Protein AF-A0A8S3SI00-F1 (afdb_monomer)

Secondary structure (DSSP, 8-state):
-PPPPHHHHHHHHHHHIIIIIHHHHHHHHHHHHS-GGGHHHHHHHTHHHHHHHHHTTSS-HHHHHHHSPPTT----GGG--HHHHHHHHHHHS-PPPPTT-TTSPPPTT--SHHHHHHHHHHHHHHHHH-TTS---HHHHHHHHHHHHHHHHHHH-HHHHHHHHHHHH----HHHHHHHHHHHHHHHHHHHHHHHHHHHHHHHHHHHHHHHHHHHH---SS-HHHHHHHHHHHHHHHHS--TT----HHHHHHHHHHHHHHHHHHHHHHTTS----HHHHHHHHHHHHHHHTT--

Radius of gyration: 29.11 Å; Cα contacts (8 Å, |Δi|>4): 193; chains: 1; bounding box: 77×76×57 Å

Foldseek 3Di:
DDDDDPQLVLLVLLCCCLVPLLLLLLLLLLCVVQPQVCNLVLCVVCVVVVVVCPVVVVADPVNVCLSPPDPPDHHGSVPDDLSSSLSCCVRSHPDDAAPVGLCDQHDLPPQDLNNLSSLSVNSVVVSVPPLVSGDDPVCSVVSLVSNLSSSCSRVNDVSSVVSVCSVPDDCDPVNVVVSVVVSVVVVVVVVVVVVVVVVVVVVVVVVVVVVVVVVVPDVPQPPVRVVVVVVVVVVVVVPPPPPDDCDPVNVVVVVVVVVVVVVVVVVVCVVVDPPDPVVVPPVVVVVVVVVVVPD

Mean predicted aligned error: 15.24 Å

Solvent-accessible surface area (backbone atoms only — not comparable to full-atom values): 16877 Å² total; per-residue (Å²): 135,87,75,82,52,70,32,36,52,43,31,49,48,52,49,50,42,58,70,59,52,43,43,53,18,54,42,50,48,44,40,73,79,43,45,68,95,49,33,54,59,56,50,58,75,42,38,70,62,54,51,50,35,37,76,72,61,77,39,51,73,71,60,44,42,51,66,60,40,68,82,91,53,73,38,52,77,87,78,53,52,62,68,55,50,52,54,47,46,64,71,77,47,93,59,67,71,32,96,62,33,67,90,32,70,47,58,88,86,54,78,48,74,48,22,32,53,13,37,50,51,41,54,51,53,50,58,75,66,50,85,81,56,58,31,56,69,70,59,42,56,53,51,49,53,56,45,45,54,31,31,25,74,55,44,30,66,71,53,33,52,54,49,56,49,56,72,70,54,81,76,48,72,67,54,50,50,52,49,52,49,52,51,52,53,51,52,52,50,53,50,52,53,51,52,49,54,52,50,54,52,51,54,54,50,52,56,51,52,53,50,50,52,62,66,69,54,61,75,89,58,54,70,69,56,47,50,49,51,52,52,50,54,48,53,58,67,70,43,89,65,88,78,76,72,82,46,73,66,57,54,49,49,50,51,50,49,51,49,49,49,49,51,52,47,52,61,53,49,68,70,56,70,86,69,60,74,73,60,70,62,52,60,60,57,56,50,57,64,59,57,68,75,71,118

Organism: Mytilus edulis (NCBI:txid6550)

Structure (mmCIF, N/CA/C/O backbone):
data_AF-A0A8S3SI00-F1
#
_entry.id   AF-A0A8S3SI00-F1
#
loop_
_atom_site.group_PDB
_atom_site.id
_atom_site.type_symbol
_atom_site.label_atom_id
_atom_site.label_alt_id
_atom_site.label_comp_id
_atom_site.label_asym_id
_atom_site.label_entity_id
_atom_site.label_seq_id
_atom_site.pdbx_PDB_ins_code
_atom_site.Cartn_x
_atom_site.Cartn_y
_atom_site.Cartn_z
_atom_site.occupancy
_atom_site.B_iso_or_equiv
_atom_site.auth_seq_id
_atom_site.auth_comp_id
_atom_site.auth_asym_id
_atom_site.auth_atom_id
_atom_site.pdbx_PDB_model_num
ATOM 1 N N . MET A 1 1 ? -12.696 -21.377 27.209 1.00 48.12 1 MET A N 1
ATOM 2 C CA . MET A 1 1 ? -11.976 -20.813 26.045 1.00 48.12 1 MET A CA 1
ATOM 3 C C . MET A 1 1 ? -11.881 -19.316 26.256 1.00 48.12 1 MET A C 1
ATOM 5 O O . MET A 1 1 ? -12.892 -18.720 26.595 1.00 48.12 1 MET A O 1
ATOM 9 N N . GLU A 1 2 ? -10.687 -18.745 26.140 1.00 54.16 2 GLU A N 1
ATOM 10 C CA . GLU A 1 2 ? -10.425 -17.335 26.450 1.00 54.16 2 GLU A CA 1
ATOM 11 C C . GLU A 1 2 ? -10.806 -16.452 25.247 1.00 54.16 2 GLU A C 1
ATOM 13 O O . GLU A 1 2 ? -10.358 -16.690 24.118 1.00 54.16 2 GLU A O 1
ATOM 18 N N . SER A 1 3 ? -11.698 -15.484 25.469 1.00 67.19 3 SER A N 1
ATOM 19 C CA . SER A 1 3 ? -12.071 -14.472 24.475 1.00 67.19 3 SER A CA 1
ATOM 20 C C . SER A 1 3 ? -10.853 -13.616 24.121 1.00 67.19 3 SER A C 1
ATOM 22 O O . SER A 1 3 ? -10.060 -13.297 25.005 1.00 67.19 3 SER A O 1
ATOM 24 N N . ILE A 1 4 ? -10.701 -13.230 22.849 1.00 73.75 4 ILE A N 1
ATOM 25 C CA . ILE A 1 4 ? -9.657 -12.269 22.449 1.00 73.75 4 ILE A CA 1
ATOM 26 C C . ILE A 1 4 ? -9.796 -10.965 23.247 1.00 73.75 4 ILE A C 1
ATOM 28 O O . ILE A 1 4 ? -10.913 -10.561 23.577 1.00 73.75 4 ILE A O 1
ATOM 32 N N . SER A 1 5 ? -8.681 -10.310 23.578 1.00 86.44 5 SER A N 1
ATOM 33 C CA . SER A 1 5 ? -8.760 -9.032 24.292 1.00 86.44 5 SER A CA 1
ATOM 34 C C . SER A 1 5 ? -9.272 -7.931 23.362 1.00 86.44 5 SER A C 1
ATOM 36 O O . SER A 1 5 ? -9.040 -7.976 22.152 1.00 86.44 5 SER A O 1
ATOM 38 N N . GLN A 1 6 ? -9.890 -6.892 23.924 1.00 88.38 6 GLN A N 1
ATOM 39 C CA . GLN A 1 6 ? -10.356 -5.734 23.152 1.00 88.38 6 GLN A CA 1
ATOM 40 C C . GLN A 1 6 ? -9.232 -5.132 22.284 1.00 88.38 6 GLN A C 1
ATOM 42 O O . GLN A 1 6 ? -9.433 -4.866 21.102 1.00 88.38 6 GLN A O 1
ATOM 47 N N . ASP A 1 7 ? -8.010 -5.023 22.814 1.00 90.50 7 ASP A N 1
ATOM 48 C CA . ASP A 1 7 ? -6.870 -4.517 22.038 1.00 90.50 7 ASP A CA 1
ATOM 49 C C . ASP A 1 7 ? -6.510 -5.385 20.820 1.00 90.50 7 ASP A C 1
ATOM 51 O O . ASP A 1 7 ? -6.059 -4.883 19.786 1.00 90.50 7 ASP A O 1
ATOM 55 N N . GLU A 1 8 ? -6.682 -6.705 20.922 1.00 85.81 8 GLU A N 1
ATOM 56 C CA . GLU A 1 8 ? -6.465 -7.614 19.794 1.00 85.81 8 GLU A CA 1
ATOM 57 C C . GLU A 1 8 ? -7.566 -7.447 18.754 1.00 85.81 8 GLU A C 1
ATOM 59 O O . GLU A 1 8 ? -7.303 -7.473 17.551 1.00 85.81 8 GLU A O 1
ATOM 64 N N . GLU A 1 9 ? -8.793 -7.237 19.218 1.00 86.56 9 GLU A N 1
ATOM 65 C CA . GLU A 1 9 ? -9.951 -6.950 18.388 1.00 86.56 9 GLU A CA 1
ATOM 66 C C . GLU A 1 9 ? -9.763 -5.651 17.588 1.00 86.56 9 GLU A C 1
ATOM 68 O O . GLU A 1 9 ? -9.993 -5.611 16.376 1.00 86.56 9 GLU A O 1
ATOM 73 N N . HIS A 1 10 ? -9.254 -4.601 18.234 1.00 91.50 10 HIS A N 1
ATOM 74 C CA . HIS A 1 10 ? -8.882 -3.344 17.587 1.00 91.50 10 HIS A CA 1
ATOM 75 C C . HIS A 1 10 ? -7.814 -3.538 16.513 1.00 91.50 10 HIS A C 1
ATOM 77 O O . HIS A 1 10 ? -7.964 -3.046 15.390 1.00 91.50 10 HIS A O 1
ATOM 83 N N . TYR A 1 11 ? -6.756 -4.292 16.824 1.00 88.75 11 TYR A N 1
ATOM 84 C CA . TYR A 1 11 ? -5.705 -4.611 15.858 1.00 88.75 11 TYR A CA 1
ATOM 85 C C . TYR A 1 11 ? -6.268 -5.322 14.622 1.00 88.75 11 TYR A C 1
ATOM 87 O O . TYR A 1 11 ? -5.947 -4.963 13.487 1.00 88.75 11 TYR A O 1
ATOM 95 N N . VAL A 1 12 ? -7.143 -6.306 14.829 1.00 85.19 12 VAL A N 1
ATOM 96 C CA . VAL A 1 12 ? -7.809 -7.047 13.752 1.00 85.19 12 VAL A CA 1
ATOM 97 C C . VAL A 1 12 ? -8.623 -6.118 12.874 1.00 85.19 12 VAL A C 1
ATOM 99 O O . VAL A 1 12 ? -8.450 -6.128 11.655 1.00 85.19 12 VAL A O 1
ATOM 102 N N . ARG A 1 13 ? -9.500 -5.308 13.474 1.00 90.00 13 ARG A N 1
ATOM 103 C CA . ARG A 1 13 ? -10.342 -4.373 12.723 1.00 90.00 13 ARG A CA 1
ATOM 104 C C . ARG A 1 13 ? -9.492 -3.420 11.899 1.00 90.00 13 ARG A C 1
ATOM 106 O O . ARG A 1 13 ? -9.771 -3.222 10.718 1.00 90.00 13 ARG A O 1
ATOM 113 N N . MET A 1 14 ? -8.431 -2.879 12.493 1.00 92.31 14 MET A N 1
ATOM 114 C CA . MET A 1 14 ? -7.500 -1.990 11.804 1.00 92.31 14 MET A CA 1
ATOM 115 C C . MET A 1 14 ? -6.799 -2.694 10.633 1.00 92.31 14 MET A C 1
ATOM 117 O O . MET A 1 14 ? -6.671 -2.130 9.546 1.00 92.31 14 MET A O 1
ATOM 121 N N . SER A 1 15 ? -6.400 -3.954 10.819 1.00 88.88 15 SER A N 1
ATOM 122 C CA . SER A 1 15 ? -5.795 -4.773 9.765 1.00 88.88 15 SER A CA 1
ATOM 123 C C . SER A 1 15 ? -6.764 -5.018 8.610 1.00 88.88 15 SER A C 1
ATOM 125 O O . SER A 1 15 ? -6.413 -4.777 7.455 1.00 88.88 15 SER A O 1
ATOM 127 N N . LEU A 1 16 ? -8.008 -5.410 8.900 1.00 88.12 16 LEU A N 1
ATOM 128 C CA . LEU A 1 16 ? -9.058 -5.610 7.894 1.00 88.12 16 LEU A CA 1
ATOM 129 C C . LEU A 1 16 ? -9.376 -4.314 7.134 1.00 88.12 16 LEU A C 1
ATOM 131 O O . LEU A 1 16 ? -9.502 -4.328 5.908 1.00 88.12 16 LEU A O 1
ATOM 135 N N . LEU A 1 17 ? -9.432 -3.181 7.837 1.00 93.12 17 LEU A N 1
ATOM 136 C CA . LEU A 1 17 ? -9.633 -1.866 7.232 1.00 93.12 17 LEU A CA 1
ATOM 137 C C . LEU A 1 17 ? -8.514 -1.539 6.231 1.00 93.12 17 LEU A C 1
ATOM 139 O O . LEU A 1 17 ? -8.791 -1.195 5.080 1.00 93.12 17 LEU A O 1
ATOM 143 N N . LEU A 1 18 ? -7.252 -1.690 6.648 1.00 92.06 18 LEU A N 1
ATOM 144 C CA . LEU A 1 18 ? -6.069 -1.300 5.871 1.00 92.06 18 LEU A CA 1
ATOM 145 C C . LEU A 1 18 ? -5.679 -2.297 4.769 1.00 92.06 18 LEU A C 1
ATOM 147 O O . LEU A 1 18 ? -4.980 -1.917 3.827 1.00 92.06 18 LEU A O 1
ATOM 151 N N . THR A 1 19 ? -6.118 -3.553 4.861 1.00 87.69 19 THR A N 1
ATOM 152 C CA . THR A 1 19 ? -5.843 -4.599 3.857 1.00 87.69 19 THR A CA 1
ATOM 153 C C . THR A 1 19 ? -7.018 -4.868 2.921 1.00 87.69 19 THR A C 1
ATOM 155 O O . THR A 1 19 ? -6.795 -5.321 1.801 1.00 87.69 19 THR A O 1
ATOM 158 N N . GLY A 1 20 ? -8.249 -4.554 3.332 1.00 88.56 20 GLY A N 1
ATOM 159 C CA . GLY A 1 20 ? -9.458 -4.806 2.547 1.00 88.56 20 GLY A CA 1
ATOM 160 C C . GLY A 1 20 ? -10.086 -3.549 1.945 1.00 88.56 20 GLY A C 1
ATOM 161 O O . GLY A 1 20 ? -10.324 -3.483 0.738 1.00 88.56 20 GLY A O 1
ATOM 162 N N . ILE A 1 21 ? -10.386 -2.540 2.768 1.00 92.94 21 ILE A N 1
ATOM 163 C CA . ILE A 1 21 ? -11.144 -1.354 2.327 1.00 92.94 21 ILE A CA 1
ATOM 164 C C . ILE A 1 21 ? -10.206 -0.272 1.781 1.00 92.94 21 ILE A C 1
ATOM 166 O O . ILE A 1 21 ? -10.377 0.180 0.649 1.00 92.94 21 ILE A O 1
ATOM 170 N N . ALA A 1 22 ? -9.172 0.102 2.539 1.00 95.75 22 ALA A N 1
ATOM 171 C CA . ALA A 1 22 ? -8.254 1.175 2.160 1.00 95.75 22 ALA A CA 1
ATOM 172 C C . ALA A 1 22 ? -7.588 0.969 0.782 1.00 95.75 22 ALA A C 1
ATOM 174 O O . ALA A 1 22 ? -7.537 1.930 0.012 1.00 95.75 22 ALA A O 1
ATOM 175 N N . PRO A 1 23 ? -7.141 -0.247 0.388 1.00 95.88 23 PRO A N 1
ATOM 176 C CA . PRO A 1 23 ? -6.564 -0.455 -0.938 1.00 95.88 23 PRO A CA 1
ATOM 177 C C . PRO A 1 23 ? -7.546 -0.190 -2.076 1.00 95.88 23 PRO A C 1
ATOM 179 O O . PRO A 1 23 ? -7.128 0.299 -3.120 1.00 95.88 23 PRO A O 1
ATOM 182 N N . ARG A 1 24 ? -8.845 -0.454 -1.880 1.00 96.75 24 ARG A N 1
ATOM 183 C CA . ARG A 1 24 ? -9.879 -0.147 -2.879 1.00 96.75 24 ARG A CA 1
ATOM 184 C C . ARG A 1 24 ? -10.080 1.359 -3.029 1.00 96.75 24 ARG A C 1
ATOM 186 O O . ARG A 1 24 ? -10.196 1.836 -4.153 1.00 96.75 24 ARG A O 1
ATOM 193 N N . ALA A 1 25 ? -10.053 2.106 -1.926 1.00 97.56 25 ALA A N 1
ATOM 194 C CA . ALA A 1 25 ? -10.149 3.566 -1.945 1.00 97.56 25 ALA A CA 1
ATOM 195 C C . ALA A 1 25 ? -8.942 4.204 -2.654 1.00 97.56 25 ALA A C 1
ATOM 197 O O . ALA A 1 25 ? -9.101 5.034 -3.547 1.00 97.56 25 ALA A O 1
ATOM 198 N N . VAL A 1 26 ? -7.731 3.746 -2.319 1.00 98.06 26 VAL A N 1
ATOM 199 C CA . VAL A 1 26 ? -6.492 4.179 -2.984 1.00 98.06 26 VAL A CA 1
ATOM 200 C C . VAL A 1 26 ? -6.501 3.802 -4.465 1.00 98.06 26 VAL A C 1
ATOM 202 O O . VAL A 1 26 ? -6.095 4.612 -5.292 1.00 98.06 26 VAL A O 1
ATOM 205 N N . ARG A 1 27 ? -6.993 2.609 -4.817 1.00 98.00 27 ARG A N 1
ATOM 206 C CA . ARG A 1 27 ? -7.092 2.170 -6.213 1.00 98.00 27 ARG A CA 1
ATOM 207 C C . ARG A 1 27 ? -8.073 3.004 -7.014 1.00 98.00 27 ARG A C 1
ATOM 209 O O . ARG A 1 27 ? -7.740 3.393 -8.117 1.00 98.00 27 ARG A O 1
ATOM 216 N N . LYS A 1 28 ? -9.232 3.347 -6.453 1.00 97.31 28 LYS A N 1
ATOM 217 C CA . LYS A 1 28 ? -10.175 4.257 -7.112 1.00 97.31 28 LYS A CA 1
ATOM 218 C C . LYS A 1 28 ? -9.520 5.605 -7.431 1.00 97.31 28 LYS A C 1
ATOM 220 O O . LYS A 1 28 ? -9.643 6.100 -8.542 1.00 97.31 28 LYS A O 1
ATOM 225 N N . CYS A 1 29 ? -8.788 6.167 -6.470 1.00 95.81 29 CYS A N 1
ATOM 226 C CA . CYS A 1 29 ? -7.994 7.379 -6.670 1.00 95.81 29 CYS A CA 1
ATOM 227 C C . CYS A 1 29 ? -6.919 7.192 -7.760 1.00 95.81 29 CYS A C 1
ATOM 229 O O . CYS A 1 29 ? -6.768 8.045 -8.628 1.00 95.81 29 CYS A O 1
ATOM 231 N N . PHE A 1 30 ? -6.223 6.052 -7.762 1.00 97.69 30 PHE A N 1
ATOM 232 C CA . PHE A 1 30 ? -5.239 5.707 -8.788 1.00 97.69 30 PHE A CA 1
ATOM 233 C C . PHE A 1 30 ? -5.853 5.593 -10.189 1.00 97.69 30 PHE A C 1
ATOM 235 O O . PHE A 1 30 ? -5.336 6.194 -11.123 1.00 97.69 30 PHE A O 1
ATOM 242 N N . ASP A 1 31 ? -6.959 4.865 -10.325 1.00 97.44 31 ASP A N 1
ATOM 243 C CA . ASP A 1 31 ? -7.628 4.587 -11.598 1.00 97.44 31 ASP A CA 1
ATOM 244 C C . ASP A 1 31 ? -8.237 5.857 -12.224 1.00 97.44 31 ASP A C 1
ATOM 246 O O . ASP A 1 31 ? -8.398 5.925 -13.441 1.00 97.44 31 ASP A O 1
ATOM 250 N N . ASN A 1 32 ? -8.538 6.881 -11.414 1.00 95.31 32 ASN A N 1
ATOM 251 C CA . ASN A 1 32 ? -8.959 8.197 -11.904 1.00 95.31 32 ASN A CA 1
ATOM 252 C C . ASN A 1 32 ? -7.816 8.956 -12.603 1.00 95.31 32 ASN A C 1
ATOM 254 O O . ASN A 1 32 ? -8.061 9.665 -13.574 1.00 95.31 32 ASN A O 1
ATOM 258 N N . GLU A 1 33 ? -6.582 8.812 -12.116 1.00 95.06 33 GLU A N 1
ATOM 259 C CA . GLU A 1 33 ? -5.385 9.422 -12.719 1.00 95.06 33 GLU A CA 1
ATOM 260 C C . GLU A 1 33 ? -4.822 8.554 -13.857 1.00 95.06 33 GLU A C 1
ATOM 262 O O . GLU A 1 33 ? -4.295 9.057 -14.850 1.00 95.06 33 GLU A O 1
ATOM 267 N N . PHE A 1 34 ? -4.946 7.231 -13.726 1.00 96.25 34 PHE A N 1
ATOM 268 C CA . PHE A 1 34 ? -4.441 6.232 -14.662 1.00 96.25 34 PHE A CA 1
ATOM 269 C C . PHE A 1 34 ? -5.554 5.254 -15.038 1.00 96.25 34 PHE A C 1
ATOM 271 O O . PHE A 1 34 ? -5.690 4.192 -14.432 1.00 96.25 34 PHE A O 1
ATOM 278 N N . ALA A 1 35 ? -6.332 5.601 -16.066 1.00 96.62 35 ALA A N 1
ATOM 279 C CA . ALA A 1 35 ? -7.454 4.781 -16.513 1.00 96.62 35 ALA A CA 1
ATOM 280 C C . ALA A 1 35 ? -7.023 3.318 -16.778 1.00 96.62 35 ALA A C 1
ATOM 282 O O . ALA A 1 35 ? -6.103 3.103 -17.574 1.00 96.62 35 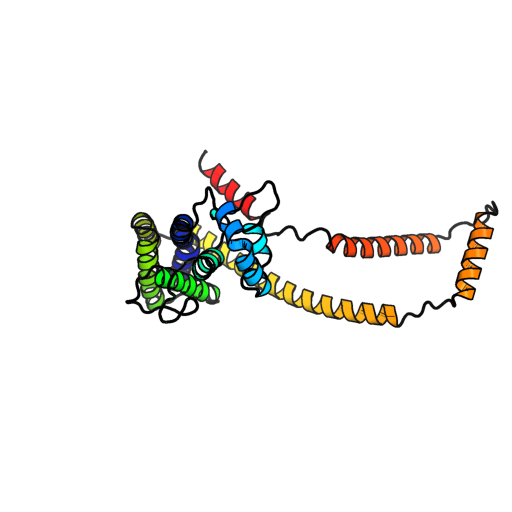ALA A O 1
ATOM 283 N N . PRO A 1 36 ? -7.694 2.305 -16.186 1.00 96.19 36 PRO A N 1
ATOM 284 C CA . PRO A 1 36 ? -7.287 0.902 -16.309 1.00 96.19 36 PRO A CA 1
ATOM 285 C C . PRO A 1 36 ? -7.174 0.405 -17.753 1.00 96.19 36 PRO A C 1
ATOM 287 O O . PRO A 1 36 ? -6.268 -0.356 -18.074 1.00 96.19 36 PRO A O 1
ATOM 290 N N . ALA A 1 37 ? -8.063 0.868 -18.637 1.00 95.00 37 ALA A N 1
ATOM 291 C CA . ALA A 1 37 ? -8.099 0.462 -20.044 1.00 95.00 37 ALA A CA 1
ATOM 292 C C . ALA A 1 37 ? -6.905 0.968 -20.874 1.00 95.00 37 ALA A C 1
ATOM 294 O O . ALA A 1 37 ? -6.643 0.430 -21.942 1.00 95.00 37 ALA A O 1
ATOM 295 N N . SER A 1 38 ? -6.204 2.000 -20.401 1.00 95.38 38 SER A N 1
ATOM 296 C CA . SER A 1 38 ? -5.035 2.588 -21.065 1.00 95.38 38 SER A CA 1
ATOM 297 C C . SER A 1 38 ? -3.842 2.686 -20.112 1.00 95.38 38 SER A C 1
ATOM 299 O O . SER A 1 38 ? -2.988 3.567 -20.254 1.00 95.38 38 SER A O 1
ATOM 301 N N . LEU A 1 39 ? -3.815 1.834 -19.082 1.00 96.69 39 LEU A N 1
ATOM 302 C CA . LEU A 1 39 ? -2.792 1.865 -18.043 1.00 96.69 39 LEU A CA 1
ATOM 303 C C . LEU A 1 39 ? -1.409 1.576 -18.634 1.00 96.69 39 LEU A C 1
ATOM 305 O O . LEU A 1 39 ? -0.439 2.249 -18.294 1.00 96.69 39 LEU A O 1
ATOM 309 N N . ASP A 1 40 ? -1.329 0.622 -19.556 1.00 96.06 40 ASP A N 1
ATOM 310 C CA . ASP A 1 40 ? -0.124 0.292 -20.310 1.00 96.06 40 ASP A CA 1
ATOM 311 C C . ASP A 1 40 ? 0.407 1.506 -21.089 1.00 96.06 40 ASP A C 1
ATOM 313 O O . ASP A 1 40 ? 1.597 1.815 -21.009 1.00 96.06 40 ASP A O 1
ATOM 317 N N . VAL A 1 41 ? -0.464 2.249 -21.776 1.00 95.94 41 VAL A N 1
ATOM 318 C CA . VAL A 1 41 ? -0.094 3.452 -22.535 1.00 95.94 41 VAL A CA 1
ATOM 319 C C . VAL A 1 41 ? 0.445 4.532 -21.597 1.00 95.94 41 VAL A C 1
ATOM 321 O O . VAL A 1 41 ? 1.515 5.095 -21.846 1.00 95.94 41 VAL A O 1
ATOM 324 N N . SER A 1 42 ? -0.246 4.788 -20.483 1.00 96.25 42 SER A N 1
ATOM 325 C CA . SER A 1 42 ? 0.175 5.774 -19.481 1.00 96.25 42 SER A CA 1
ATOM 326 C C . SER A 1 42 ? 1.514 5.416 -18.828 1.00 96.25 42 SER A C 1
ATOM 328 O O . SER A 1 42 ? 2.374 6.283 -18.665 1.00 96.25 42 SER A O 1
ATOM 330 N N . LEU A 1 43 ? 1.736 4.139 -18.497 1.00 96.50 43 LEU A N 1
ATOM 331 C CA . LEU A 1 43 ? 3.007 3.669 -17.941 1.00 96.50 43 LEU A CA 1
ATOM 332 C C . LEU A 1 43 ? 4.143 3.747 -18.970 1.00 96.50 43 LEU A C 1
ATOM 334 O O . LEU A 1 43 ? 5.253 4.153 -18.622 1.00 96.50 43 LEU A O 1
ATOM 338 N N . ASN A 1 44 ? 3.876 3.418 -20.237 1.00 95.69 44 ASN A N 1
ATOM 339 C CA . ASN A 1 44 ? 4.860 3.534 -21.314 1.00 95.69 44 ASN A CA 1
ATOM 340 C C . ASN A 1 44 ? 5.259 4.991 -21.583 1.00 95.69 44 ASN A C 1
ATOM 342 O O . ASN A 1 44 ? 6.442 5.272 -21.784 1.00 95.69 44 ASN A O 1
ATOM 346 N N . LYS A 1 45 ? 4.316 5.938 -21.505 1.00 96.62 45 LYS A N 1
ATOM 347 C CA . LYS A 1 45 ? 4.610 7.377 -21.614 1.00 96.62 45 LYS A CA 1
ATOM 348 C C . LYS A 1 45 ? 5.621 7.840 -20.559 1.00 96.62 45 LYS A C 1
ATOM 350 O O . LYS A 1 45 ? 6.511 8.634 -20.853 1.00 96.62 45 LYS A O 1
ATOM 355 N N . GLU A 1 46 ? 5.525 7.301 -19.346 1.00 96.62 46 GLU A N 1
ATOM 356 C CA . GLU A 1 46 ? 6.397 7.638 -18.216 1.00 96.62 46 GLU A CA 1
ATOM 357 C C . GLU A 1 46 ? 7.568 6.650 -18.021 1.00 96.62 46 GLU A C 1
ATOM 359 O O . GLU A 1 46 ? 8.255 6.680 -16.991 1.00 96.62 46 GLU A O 1
ATOM 364 N N . TYR A 1 47 ? 7.848 5.791 -19.012 1.00 96.38 47 TYR A N 1
ATOM 365 C CA . TYR A 1 47 ? 8.813 4.688 -18.904 1.00 96.38 47 TYR A CA 1
ATOM 366 C C . TYR A 1 47 ? 10.190 5.133 -18.401 1.00 96.38 47 TYR A C 1
ATOM 368 O O . TYR A 1 47 ? 10.773 4.501 -17.519 1.00 96.38 47 TYR A O 1
ATOM 376 N N . ASN A 1 48 ? 10.716 6.248 -18.916 1.00 96.88 48 ASN A N 1
ATOM 377 C CA . ASN A 1 48 ? 12.037 6.746 -18.526 1.00 96.88 48 ASN A CA 1
ATOM 378 C C . ASN A 1 48 ? 12.091 7.167 -17.048 1.00 96.88 48 ASN A C 1
ATOM 380 O O . ASN A 1 48 ? 13.063 6.844 -16.360 1.00 96.88 48 ASN A O 1
ATOM 384 N N . LYS A 1 49 ? 11.037 7.821 -16.534 1.00 96.81 49 LYS A N 1
ATOM 385 C CA . LYS A 1 49 ? 10.939 8.186 -15.110 1.00 96.81 49 LYS A CA 1
ATOM 386 C C . LYS A 1 49 ? 10.818 6.941 -14.241 1.00 96.81 49 LYS A C 1
ATOM 388 O O . LYS A 1 49 ? 11.544 6.800 -13.258 1.00 96.81 49 LYS A O 1
ATOM 393 N N . LEU A 1 50 ? 9.965 5.997 -14.637 1.00 97.12 50 LEU A N 1
ATOM 394 C CA . LEU A 1 50 ? 9.817 4.711 -13.955 1.00 97.12 50 LEU A CA 1
ATOM 395 C C . LEU A 1 50 ? 11.142 3.943 -13.913 1.00 97.12 50 LEU A C 1
ATOM 397 O O . LEU A 1 50 ? 11.518 3.395 -12.873 1.00 97.12 50 LEU A O 1
ATOM 401 N N . ARG A 1 51 ? 11.896 3.937 -15.016 1.00 96.88 51 ARG A N 1
ATOM 402 C CA . ARG A 1 51 ? 13.195 3.267 -15.096 1.00 96.88 51 ARG A CA 1
ATOM 403 C C . ARG A 1 51 ? 14.231 3.911 -14.178 1.00 96.88 51 ARG A C 1
ATOM 405 O O . ARG A 1 51 ? 15.014 3.196 -13.550 1.00 96.88 51 ARG A O 1
ATOM 412 N N . ASP A 1 52 ? 14.237 5.235 -14.063 1.00 96.75 52 ASP A N 1
ATOM 413 C CA . ASP A 1 52 ? 15.061 5.945 -13.079 1.00 96.75 52 ASP A CA 1
ATOM 414 C C . ASP A 1 52 ? 14.655 5.592 -11.636 1.00 96.75 52 ASP A C 1
ATOM 416 O O . ASP A 1 52 ? 15.506 5.259 -10.809 1.00 96.75 52 ASP A O 1
ATOM 420 N N . MET A 1 53 ? 13.352 5.537 -11.344 1.00 96.38 53 MET A N 1
ATOM 421 C CA . MET A 1 53 ? 12.841 5.100 -10.039 1.00 96.38 53 MET A CA 1
ATOM 422 C C . MET A 1 53 ? 13.263 3.664 -9.694 1.00 96.38 53 MET A C 1
ATOM 424 O O . MET A 1 53 ? 13.607 3.389 -8.540 1.00 96.38 53 MET A O 1
ATOM 428 N N . GLN A 1 54 ? 13.290 2.760 -10.678 1.00 95.62 54 GLN A N 1
ATOM 429 C CA . GLN A 1 54 ? 13.797 1.396 -10.513 1.00 95.62 54 GLN A CA 1
ATOM 430 C C . GLN A 1 54 ? 15.296 1.396 -10.177 1.00 95.62 54 GLN A C 1
ATOM 432 O O . GLN A 1 54 ? 15.718 0.747 -9.217 1.00 95.62 54 GLN A O 1
ATOM 437 N N . LYS A 1 55 ? 16.110 2.170 -10.912 1.00 95.12 55 LYS A N 1
ATOM 438 C CA . LYS A 1 55 ? 17.556 2.315 -10.644 1.00 95.12 55 LYS A CA 1
ATOM 439 C C . LYS A 1 55 ? 17.821 2.866 -9.240 1.00 95.12 55 LYS A C 1
ATOM 441 O O . LYS A 1 55 ? 18.690 2.358 -8.534 1.00 95.12 55 LYS A O 1
ATOM 446 N N . LYS A 1 56 ? 17.018 3.842 -8.805 1.00 94.00 56 LYS A N 1
ATOM 447 C CA . LYS A 1 56 ? 17.046 4.437 -7.457 1.00 94.00 56 LYS A CA 1
ATOM 448 C C . LYS A 1 56 ? 16.418 3.548 -6.374 1.00 94.00 56 LYS A C 1
ATOM 450 O O . LYS A 1 56 ? 16.314 3.976 -5.229 1.00 94.00 56 LYS A O 1
ATOM 455 N N . ARG A 1 57 ? 16.001 2.318 -6.709 1.00 90.94 57 ARG A N 1
ATOM 456 C CA . ARG A 1 57 ? 15.384 1.333 -5.798 1.00 90.94 57 ARG A CA 1
ATOM 457 C C . ARG A 1 57 ? 14.103 1.814 -5.111 1.00 90.94 57 ARG A C 1
ATOM 459 O O . ARG A 1 57 ? 13.742 1.302 -4.055 1.00 90.94 57 ARG A O 1
ATOM 466 N N . ARG A 1 58 ? 13.396 2.768 -5.720 1.00 91.06 58 ARG A N 1
ATOM 467 C CA . ARG A 1 58 ? 12.057 3.193 -5.278 1.00 91.06 58 ARG A CA 1
ATOM 468 C C . ARG A 1 58 ? 10.972 2.229 -5.758 1.00 91.06 58 ARG A C 1
ATOM 470 O O . ARG A 1 58 ? 9.938 2.123 -5.115 1.00 91.06 58 ARG A O 1
ATOM 477 N N . ILE A 1 59 ? 11.240 1.525 -6.858 1.00 94.00 59 ILE A N 1
ATOM 478 C CA . ILE A 1 59 ? 10.447 0.406 -7.376 1.00 94.00 59 ILE A CA 1
ATOM 479 C C . ILE A 1 59 ? 11.364 -0.816 -7.393 1.00 94.00 59 ILE A C 1
ATOM 481 O O . ILE A 1 59 ? 12.455 -0.771 -7.967 1.00 94.00 59 ILE A O 1
ATOM 485 N N . ASN A 1 60 ? 10.957 -1.896 -6.727 1.00 91.88 60 ASN A N 1
ATOM 486 C CA . ASN A 1 60 ? 11.722 -3.144 -6.730 1.00 91.88 60 ASN A CA 1
ATOM 487 C C . ASN A 1 60 ? 11.403 -4.003 -7.972 1.00 91.88 60 ASN A C 1
ATOM 489 O O . ASN A 1 60 ? 10.502 -3.687 -8.740 1.00 91.88 60 ASN A O 1
ATOM 493 N N . GLN A 1 61 ? 12.135 -5.102 -8.181 1.00 92.06 61 GLN A N 1
ATOM 494 C CA . GLN A 1 61 ? 11.956 -5.931 -9.380 1.00 92.06 61 GLN A CA 1
ATOM 495 C C . GLN A 1 61 ? 10.570 -6.588 -9.479 1.00 92.06 61 GLN A C 1
ATOM 497 O O . GLN A 1 61 ? 10.045 -6.704 -10.578 1.00 92.06 61 GLN A O 1
ATOM 502 N N . SER A 1 62 ? 9.978 -7.010 -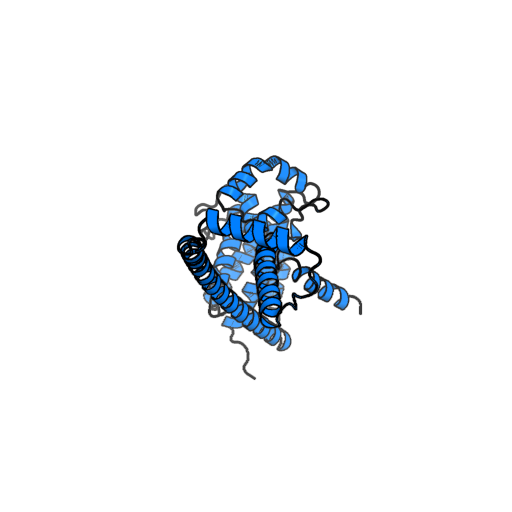8.359 1.00 91.50 62 SER A N 1
ATOM 503 C CA . SER A 1 62 ? 8.643 -7.625 -8.362 1.00 91.50 62 SER A CA 1
ATOM 504 C C . SER A 1 62 ? 7.589 -6.587 -8.757 1.00 91.50 62 SER A C 1
ATOM 506 O O . SER A 1 62 ? 6.832 -6.808 -9.694 1.00 91.50 62 SER A O 1
ATOM 508 N N . GLN A 1 63 ? 7.649 -5.388 -8.170 1.00 94.81 63 GLN A N 1
ATOM 509 C CA . GLN A 1 63 ? 6.802 -4.260 -8.571 1.00 94.81 63 GLN A CA 1
ATOM 510 C C . GLN A 1 63 ? 7.022 -3.863 -10.037 1.00 94.81 63 GLN A C 1
ATOM 512 O O . GLN A 1 63 ? 6.059 -3.609 -10.745 1.00 94.81 63 GLN A O 1
ATOM 517 N N . TRP A 1 64 ? 8.268 -3.854 -10.520 1.00 96.19 64 TRP A N 1
ATOM 518 C CA . TRP A 1 64 ? 8.567 -3.578 -11.928 1.00 96.19 64 TRP A CA 1
ATOM 519 C C . TRP A 1 64 ? 7.880 -4.566 -12.872 1.00 96.19 64 TRP A C 1
ATOM 521 O O . TRP A 1 64 ? 7.334 -4.155 -13.889 1.00 96.19 64 TRP A O 1
ATOM 531 N N . ASN A 1 65 ? 7.876 -5.852 -12.521 1.00 95.38 65 ASN A N 1
ATOM 532 C CA . ASN A 1 65 ? 7.225 -6.888 -13.319 1.00 95.38 65 ASN A CA 1
ATOM 533 C C . ASN A 1 65 ? 5.693 -6.745 -13.339 1.00 95.38 65 ASN A C 1
ATOM 535 O O . ASN A 1 65 ? 5.071 -7.249 -14.263 1.00 95.38 65 ASN A O 1
ATOM 539 N N . LEU A 1 66 ? 5.089 -6.068 -12.353 1.00 96.19 66 LEU A N 1
ATOM 540 C CA . LEU A 1 66 ? 3.661 -5.727 -12.374 1.00 96.19 66 LEU A CA 1
ATOM 541 C C . LEU A 1 66 ? 3.368 -4.543 -13.310 1.00 96.19 66 LEU A C 1
ATOM 543 O O . LEU A 1 66 ? 2.323 -4.514 -13.948 1.00 96.19 66 LEU A O 1
ATOM 547 N N . LEU A 1 67 ? 4.282 -3.568 -13.393 1.00 96.75 67 LEU A N 1
ATOM 548 C CA . LEU A 1 67 ? 4.142 -2.401 -14.278 1.00 96.75 67 LEU A CA 1
ATOM 549 C C . LEU A 1 67 ? 4.420 -2.746 -15.744 1.00 96.75 67 LEU A C 1
ATOM 551 O O . LEU A 1 67 ? 3.769 -2.217 -16.638 1.00 96.75 67 LEU A O 1
ATOM 555 N N . PHE A 1 68 ? 5.400 -3.620 -15.975 1.00 96.00 68 PHE A N 1
ATOM 556 C CA . PHE A 1 68 ? 5.833 -4.071 -17.296 1.00 96.00 68 PHE A CA 1
ATOM 557 C C . PHE A 1 68 ? 5.883 -5.605 -17.318 1.00 96.00 68 PHE A C 1
ATOM 559 O O . PHE A 1 68 ? 6.975 -6.188 -17.249 1.00 96.00 68 PHE A O 1
ATOM 566 N N . PRO A 1 69 ? 4.712 -6.266 -17.344 1.00 94.00 69 PRO A N 1
ATOM 567 C CA . PRO A 1 69 ? 4.635 -7.717 -17.406 1.00 94.00 69 PRO A CA 1
ATOM 568 C C . PRO A 1 69 ? 5.143 -8.250 -18.751 1.00 94.00 69 PRO A C 1
ATOM 570 O O . PRO A 1 69 ? 5.406 -7.507 -19.701 1.00 94.00 69 PRO A O 1
ATOM 573 N N . ARG A 1 70 ? 5.353 -9.567 -18.822 1.00 91.25 70 ARG A N 1
ATOM 574 C CA . ARG A 1 70 ? 5.783 -10.211 -20.066 1.00 91.25 70 ARG A CA 1
ATOM 575 C C . ARG A 1 70 ? 4.595 -10.310 -21.011 1.00 91.25 70 ARG A C 1
ATOM 577 O O . ARG A 1 70 ? 3.556 -10.823 -20.624 1.00 91.25 70 ARG A O 1
ATOM 584 N N . HIS A 1 71 ? 4.792 -9.899 -22.259 1.00 82.56 71 HIS A N 1
ATOM 585 C CA . HIS A 1 71 ? 3.804 -10.098 -23.316 1.00 82.56 71 HIS A CA 1
ATOM 586 C C . HIS A 1 71 ? 3.350 -11.575 -23.365 1.00 82.56 71 HIS A C 1
ATOM 588 O O . HIS A 1 71 ? 4.219 -12.456 -23.320 1.00 82.56 71 HIS A O 1
ATOM 594 N N . PRO A 1 72 ? 2.040 -11.871 -23.477 1.00 87.69 72 PRO A N 1
ATOM 595 C CA . PRO A 1 72 ? 0.932 -10.976 -23.851 1.00 87.69 72 PRO A CA 1
ATOM 596 C C . PRO A 1 72 ? 0.236 -10.251 -22.690 1.00 87.69 72 PRO A C 1
ATOM 598 O O . PRO A 1 72 ? -0.744 -9.549 -22.927 1.00 87.69 72 PRO A O 1
ATOM 601 N N . ASP A 1 73 ? 0.708 -10.417 -21.455 1.00 91.75 73 ASP A N 1
ATOM 602 C CA . ASP A 1 73 ? 0.052 -9.824 -20.294 1.00 91.75 73 ASP A CA 1
ATOM 603 C C . ASP A 1 73 ? 0.159 -8.293 -20.315 1.00 91.75 73 ASP A C 1
ATOM 605 O O . ASP A 1 73 ? 1.154 -7.718 -20.770 1.00 91.75 73 ASP A O 1
ATOM 609 N N . VAL A 1 74 ? -0.864 -7.636 -19.769 1.00 93.50 74 VAL A N 1
ATOM 610 C CA . VAL A 1 74 ? -0.939 -6.180 -19.600 1.00 93.50 74 VAL A CA 1
ATOM 611 C C . VAL A 1 74 ? -0.995 -5.828 -18.111 1.00 93.50 74 VAL A C 1
ATOM 613 O O . VAL A 1 74 ? -1.469 -6.637 -17.308 1.00 93.50 74 VAL A O 1
ATOM 616 N N . PRO A 1 75 ? -0.488 -4.652 -17.702 1.00 95.75 75 PRO A N 1
ATOM 617 C CA . PRO A 1 75 ? -0.560 -4.224 -16.311 1.00 95.75 75 PRO A CA 1
ATOM 618 C C . PRO A 1 75 ? -2.018 -4.074 -15.857 1.00 95.75 75 PRO A C 1
ATOM 620 O O . PRO A 1 75 ? -2.837 -3.480 -16.553 1.00 95.75 75 PRO A O 1
ATOM 623 N N . ASP A 1 76 ? -2.319 -4.563 -14.654 1.00 96.06 76 ASP A N 1
ATOM 624 C CA . ASP A 1 76 ? -3.627 -4.422 -14.005 1.00 96.06 76 ASP A CA 1
ATOM 625 C C . ASP A 1 76 ? -3.442 -3.791 -12.620 1.00 96.06 76 ASP A C 1
ATOM 627 O O . ASP A 1 76 ? -2.789 -4.370 -11.741 1.00 96.06 76 ASP A O 1
ATOM 631 N N . SER A 1 77 ? -4.050 -2.621 -12.396 1.00 96.25 77 SER A N 1
ATOM 632 C CA . SER A 1 77 ? -3.997 -1.902 -11.116 1.00 96.25 77 SER A CA 1
ATOM 633 C C . SER A 1 77 ? -4.564 -2.721 -9.950 1.00 96.25 77 SER A C 1
ATOM 635 O O . SER A 1 77 ? -4.219 -2.481 -8.786 1.00 96.25 77 SER A O 1
ATOM 637 N N . LYS A 1 78 ? -5.366 -3.760 -10.227 1.00 94.81 78 LYS A N 1
ATOM 638 C CA . LYS A 1 78 ? -5.844 -4.707 -9.212 1.00 94.81 78 LYS A CA 1
ATOM 639 C C . LYS A 1 78 ? -4.730 -5.504 -8.550 1.00 94.81 78 LYS A C 1
ATOM 641 O O . LYS A 1 78 ? -4.883 -5.897 -7.392 1.00 94.81 78 LYS A O 1
ATOM 646 N N . THR A 1 79 ? -3.619 -5.700 -9.253 1.00 94.62 79 THR A N 1
ATOM 647 C CA . THR A 1 79 ? -2.442 -6.415 -8.745 1.00 94.62 79 THR A CA 1
ATOM 648 C C . THR A 1 79 ? -1.531 -5.523 -7.900 1.00 94.62 79 THR A C 1
ATOM 650 O O . THR A 1 79 ? -0.649 -6.023 -7.204 1.00 94.62 79 THR A O 1
ATOM 653 N N . PHE A 1 80 ? -1.730 -4.200 -7.929 1.00 95.25 80 PHE A N 1
ATOM 654 C CA . PHE A 1 80 ? -0.852 -3.262 -7.242 1.00 95.25 80 PHE A CA 1
ATOM 655 C C . PHE A 1 80 ? -1.208 -3.150 -5.761 1.00 95.25 80 PHE A C 1
ATOM 657 O O . PHE A 1 80 ? -2.374 -3.016 -5.372 1.00 95.25 80 PHE A O 1
ATOM 664 N N . ASP A 1 81 ? -0.172 -3.153 -4.922 1.00 91.69 81 ASP A N 1
ATOM 665 C CA . ASP A 1 81 ? -0.309 -2.835 -3.507 1.00 91.69 81 ASP A CA 1
ATOM 666 C C . ASP A 1 81 ? -0.434 -1.313 -3.274 1.00 91.69 81 ASP A C 1
ATOM 668 O O . ASP A 1 81 ? -0.106 -0.484 -4.128 1.00 91.69 81 ASP A O 1
ATOM 672 N N . VAL A 1 82 ? -0.894 -0.935 -2.076 1.00 91.94 82 VAL A N 1
ATOM 673 C CA . VAL A 1 82 ? -1.076 0.473 -1.668 1.00 91.94 82 VAL A CA 1
ATOM 674 C C . VAL A 1 82 ? 0.207 1.293 -1.803 1.00 91.94 82 VAL A C 1
ATOM 676 O O . VAL A 1 82 ? 0.170 2.454 -2.203 1.00 91.94 82 VAL A O 1
ATOM 679 N N . THR A 1 83 ? 1.358 0.706 -1.474 1.00 91.69 83 THR A N 1
ATOM 680 C CA . THR A 1 83 ? 2.640 1.420 -1.503 1.00 91.69 83 THR A CA 1
ATOM 681 C C . THR A 1 83 ? 3.069 1.723 -2.932 1.00 91.69 83 THR A C 1
ATOM 683 O O . THR A 1 83 ? 3.566 2.821 -3.191 1.00 91.69 83 THR A O 1
ATOM 686 N N . LEU A 1 84 ? 2.856 0.789 -3.860 1.00 95.75 84 LEU A N 1
ATOM 687 C CA . LEU A 1 84 ? 3.116 0.978 -5.279 1.00 95.75 84 LEU A CA 1
ATOM 688 C C . LEU A 1 84 ? 2.193 2.054 -5.855 1.00 95.75 84 LEU A C 1
ATOM 690 O O . LEU A 1 84 ? 2.705 3.018 -6.417 1.00 95.75 84 LEU A O 1
ATOM 694 N N . MET A 1 85 ? 0.876 1.964 -5.631 1.00 97.38 85 MET A N 1
ATOM 695 C CA . MET A 1 85 ? -0.086 2.962 -6.127 1.00 97.38 85 MET A CA 1
ATOM 696 C C . MET A 1 85 ? 0.257 4.381 -5.648 1.00 97.38 85 MET A C 1
ATOM 698 O O . MET A 1 85 ? 0.378 5.295 -6.460 1.00 97.38 85 MET A O 1
ATOM 702 N N . ILE A 1 86 ? 0.529 4.566 -4.351 1.00 95.94 86 ILE A N 1
ATOM 703 C CA . ILE A 1 86 ? 0.921 5.875 -3.797 1.00 95.94 86 ILE A CA 1
ATOM 704 C C . ILE A 1 86 ? 2.272 6.339 -4.354 1.00 95.94 86 ILE A C 1
ATOM 706 O O . ILE A 1 86 ? 2.476 7.528 -4.599 1.00 95.94 86 ILE A O 1
ATOM 710 N N . THR A 1 87 ? 3.212 5.413 -4.564 1.00 95.62 87 THR A N 1
ATOM 711 C CA . THR A 1 87 ? 4.519 5.734 -5.147 1.00 95.62 87 THR A CA 1
ATOM 712 C C . THR A 1 87 ? 4.391 6.206 -6.588 1.00 95.62 87 THR A C 1
ATOM 714 O O . THR A 1 87 ? 5.101 7.134 -6.962 1.00 95.62 87 THR A O 1
ATOM 717 N N . LEU A 1 88 ? 3.502 5.618 -7.380 1.00 97.00 88 LEU A N 1
ATOM 718 C CA . LEU A 1 8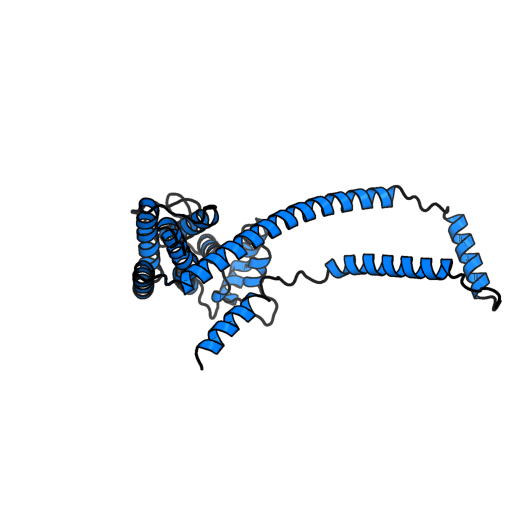8 ? 3.241 6.062 -8.745 1.00 97.00 88 LEU A CA 1
ATOM 719 C C . LEU A 1 88 ? 2.549 7.426 -8.749 1.00 97.00 88 LEU A C 1
ATOM 721 O O . LEU A 1 88 ? 3.071 8.350 -9.367 1.00 97.00 88 LEU A O 1
ATOM 725 N N . LEU A 1 89 ? 1.468 7.590 -7.977 1.00 96.44 89 LEU A N 1
ATOM 726 C CA . LEU A 1 89 ? 0.724 8.852 -7.888 1.00 96.44 89 LEU A CA 1
ATOM 727 C C . LEU A 1 89 ? 1.650 10.023 -7.561 1.00 96.44 89 LEU A C 1
ATOM 729 O O . LEU A 1 89 ? 1.743 10.967 -8.339 1.00 96.44 89 LEU A O 1
ATOM 733 N N . ARG A 1 90 ? 2.433 9.930 -6.481 1.00 94.69 90 ARG A N 1
ATOM 734 C CA . ARG A 1 90 ? 3.287 11.045 -6.036 1.00 94.69 90 ARG A CA 1
ATOM 735 C C . ARG A 1 90 ? 4.460 11.390 -6.962 1.00 94.69 90 ARG A C 1
ATOM 737 O O . ARG A 1 90 ? 5.126 12.387 -6.719 1.00 94.69 90 ARG A O 1
ATOM 744 N N . ASN A 1 91 ? 4.810 10.529 -7.921 1.00 94.81 91 ASN A N 1
ATOM 745 C CA . ASN A 1 91 ? 5.970 10.747 -8.800 1.00 94.81 91 ASN A CA 1
ATOM 746 C C . ASN A 1 91 ? 5.592 10.979 -10.264 1.00 94.81 91 ASN A C 1
ATOM 748 O O . ASN A 1 91 ? 6.404 11.525 -11.009 1.00 94.81 91 ASN A O 1
ATOM 752 N N . LEU A 1 92 ? 4.415 10.520 -10.684 1.00 95.06 92 LEU A N 1
ATOM 753 C CA . LEU A 1 92 ? 3.973 10.586 -12.074 1.00 95.06 92 LEU A CA 1
ATOM 754 C C . LEU A 1 92 ? 2.852 11.608 -12.293 1.00 95.06 92 LEU A C 1
ATOM 756 O O . LEU A 1 92 ? 2.638 12.015 -13.429 1.00 95.06 92 LEU A O 1
ATOM 760 N N . THR A 1 93 ? 2.175 12.049 -11.230 1.00 92.81 93 THR A N 1
ATOM 761 C CA . THR A 1 93 ? 1.152 13.106 -11.290 1.00 92.81 93 THR A CA 1
ATOM 762 C C . THR A 1 93 ? 1.684 14.420 -10.716 1.00 92.81 93 THR A C 1
ATOM 764 O O . THR A 1 93 ? 2.697 14.444 -10.014 1.00 92.81 93 THR A O 1
ATOM 767 N N . SER A 1 94 ? 0.973 15.519 -10.968 1.00 89.25 94 SER A N 1
ATOM 768 C CA . SER A 1 94 ? 1.283 16.860 -10.442 1.00 89.25 94 SER A CA 1
ATOM 769 C C . SER A 1 94 ? 0.755 17.094 -9.020 1.00 89.25 94 SER A C 1
ATOM 771 O O . SER A 1 94 ? 0.417 18.215 -8.647 1.00 89.25 94 SER A O 1
ATOM 773 N N . MET A 1 95 ? 0.642 16.035 -8.219 1.00 91.12 95 MET A N 1
ATOM 774 C CA . MET A 1 95 ? 0.114 16.108 -6.863 1.00 91.12 95 MET A CA 1
ATOM 775 C C . MET A 1 95 ? 1.086 16.833 -5.921 1.00 91.12 95 MET A C 1
ATOM 777 O O . MET A 1 95 ? 2.226 16.404 -5.737 1.00 91.12 95 MET A O 1
ATOM 781 N N . ASN A 1 96 ? 0.608 17.889 -5.260 1.00 92.94 96 ASN A N 1
ATOM 782 C CA . ASN A 1 96 ? 1.392 18.591 -4.246 1.00 92.94 96 ASN A CA 1
ATOM 783 C C . ASN A 1 96 ? 1.594 17.703 -3.009 1.00 92.94 96 ASN A C 1
ATOM 785 O O . ASN A 1 96 ? 0.625 17.106 -2.522 1.00 92.94 96 ASN A O 1
ATOM 789 N N . PRO A 1 97 ? 2.826 17.599 -2.481 1.00 93.75 97 PRO A N 1
ATOM 790 C CA . PRO A 1 97 ? 3.073 16.829 -1.275 1.00 93.75 97 PRO A CA 1
ATOM 791 C C . PRO A 1 97 ? 2.345 17.451 -0.076 1.00 93.75 97 PRO A C 1
ATOM 793 O O . PRO A 1 97 ? 2.165 18.669 -0.045 1.00 93.75 97 PRO A O 1
ATOM 796 N N . PRO A 1 98 ? 1.971 16.636 0.926 1.00 95.12 98 PRO A N 1
ATOM 797 C CA . PRO A 1 98 ? 1.510 17.162 2.203 1.00 95.12 98 PRO A CA 1
ATOM 798 C C . PRO A 1 98 ? 2.589 18.016 2.866 1.00 95.12 98 PRO A C 1
ATOM 800 O O . PRO A 1 98 ? 3.774 17.834 2.565 1.00 95.12 98 PRO A O 1
ATOM 803 N N . VAL A 1 99 ? 2.221 18.860 3.832 1.00 95.38 99 VAL A N 1
ATOM 804 C CA . VAL A 1 99 ? 3.183 19.742 4.532 1.00 95.38 99 VAL A CA 1
ATOM 805 C C . VAL A 1 99 ? 4.367 18.959 5.121 1.00 95.38 99 VAL A C 1
ATOM 807 O O . VAL A 1 99 ? 5.516 19.371 4.987 1.00 95.38 99 VAL A O 1
ATOM 810 N N . ASN A 1 100 ? 4.105 17.783 5.701 1.00 93.00 100 ASN A N 1
ATOM 811 C CA . ASN A 1 100 ? 5.135 16.913 6.290 1.00 93.00 100 ASN A CA 1
ATOM 812 C C . ASN A 1 100 ? 5.711 15.877 5.298 1.00 93.00 100 ASN A C 1
ATOM 814 O O . ASN A 1 100 ? 6.488 14.997 5.683 1.00 93.00 100 ASN A O 1
ATOM 818 N N . GLY A 1 101 ? 5.318 15.945 4.024 1.00 93.94 101 GLY A N 1
ATOM 819 C CA . GLY A 1 101 ? 5.638 14.962 2.994 1.00 93.94 101 GLY A CA 1
ATOM 820 C C . GLY A 1 101 ? 4.841 13.653 3.097 1.00 93.94 101 GLY A C 1
ATOM 821 O O . GLY A 1 101 ? 4.025 13.440 3.986 1.00 93.94 101 GLY A O 1
ATOM 822 N N . PHE A 1 102 ? 5.089 12.734 2.157 1.00 92.94 102 PHE A N 1
ATOM 823 C CA . PHE A 1 102 ? 4.368 11.450 2.032 1.00 92.94 102 PHE A CA 1
ATOM 824 C C . PHE A 1 102 ? 4.840 10.341 2.986 1.00 92.94 102 PHE A C 1
ATOM 826 O O . PHE A 1 102 ? 4.319 9.221 2.947 1.00 92.94 102 PHE A O 1
ATOM 833 N N . ASP A 1 103 ? 5.915 10.581 3.729 1.00 91.69 103 ASP A N 1
ATOM 834 C CA . ASP A 1 103 ? 6.575 9.586 4.581 1.00 91.69 103 ASP A CA 1
ATOM 835 C C . ASP A 1 103 ? 6.346 9.859 6.085 1.00 91.69 103 ASP A C 1
ATOM 837 O O . ASP A 1 103 ? 6.752 9.054 6.919 1.00 91.69 103 ASP A O 1
ATOM 841 N N . SER A 1 104 ? 5.607 10.925 6.412 1.00 93.75 104 SER A N 1
ATOM 842 C CA . SER A 1 104 ? 5.220 11.335 7.769 1.00 93.75 104 SER A CA 1
ATOM 843 C C . SER A 1 104 ? 3.697 11.414 7.895 1.00 93.75 104 SER A C 1
ATOM 845 O O . SER A 1 104 ? 2.999 11.514 6.885 1.00 93.75 104 SER A O 1
ATOM 847 N N . LEU A 1 105 ? 3.172 11.376 9.126 1.00 95.81 105 LEU A N 1
ATOM 848 C CA . LEU A 1 105 ? 1.742 11.595 9.360 1.00 95.81 105 LEU A CA 1
ATOM 849 C C . LEU A 1 105 ? 1.390 13.068 9.049 1.00 95.81 105 LEU A C 1
ATOM 851 O O . LEU A 1 105 ? 2.037 13.971 9.596 1.00 95.81 105 LEU A O 1
ATOM 855 N N . PRO A 1 106 ? 0.410 13.335 8.168 1.00 96.69 106 PRO A N 1
ATOM 856 C CA . PRO A 1 106 ? -0.054 14.695 7.896 1.00 96.69 106 PRO A CA 1
ATOM 857 C C . PRO A 1 106 ? -0.828 15.295 9.073 1.00 96.69 106 PRO A C 1
ATOM 859 O O . PRO A 1 106 ? -1.302 14.577 9.955 1.00 96.69 106 PRO A O 1
ATOM 862 N N . TYR A 1 107 ? -1.016 16.615 9.065 1.00 95.25 107 TYR A N 1
ATOM 863 C CA . TYR A 1 107 ? -1.858 17.277 10.063 1.00 95.25 107 TYR A CA 1
ATOM 864 C C . TYR A 1 107 ? -3.327 16.871 9.901 1.00 95.25 107 TYR A C 1
ATOM 866 O O . TYR A 1 107 ? -3.813 16.720 8.783 1.00 95.25 107 TYR A O 1
ATOM 874 N N . ALA A 1 108 ? -4.064 16.755 11.009 1.00 92.56 108 ALA A N 1
ATOM 875 C CA . ALA A 1 108 ? -5.476 16.354 10.990 1.00 92.56 108 ALA A CA 1
ATOM 876 C C . ALA A 1 108 ? -6.364 17.283 10.134 1.00 92.56 108 ALA A C 1
ATOM 878 O O . ALA A 1 108 ? -7.284 16.818 9.468 1.00 92.56 108 ALA A O 1
ATOM 879 N N . ALA A 1 109 ? -6.058 18.585 10.102 1.00 93.94 109 ALA A N 1
ATOM 880 C CA . ALA A 1 109 ? -6.773 19.564 9.278 1.00 93.94 109 ALA A CA 1
ATOM 881 C C . ALA A 1 109 ? -6.453 19.452 7.773 1.00 93.94 109 ALA A C 1
ATOM 883 O O . ALA A 1 109 ? -7.193 19.971 6.937 1.00 93.94 109 ALA A O 1
ATOM 884 N N . GLU A 1 110 ? -5.357 18.779 7.410 1.00 95.50 110 GLU A N 1
ATOM 885 C CA . GLU A 1 110 ? -4.936 18.605 6.025 1.00 95.50 110 GLU A CA 1
ATOM 886 C C . GLU A 1 110 ? -5.720 17.453 5.378 1.00 95.50 110 GLU A C 1
ATOM 888 O O . GLU A 1 110 ? -5.465 16.265 5.609 1.00 95.50 110 GLU A O 1
ATOM 893 N N . THR A 1 111 ? -6.708 17.834 4.569 1.00 95.81 111 THR A N 1
ATOM 894 C CA . THR A 1 111 ? -7.698 16.941 3.938 1.00 95.81 111 THR A CA 1
ATOM 895 C C . THR A 1 111 ? -7.540 16.860 2.418 1.00 95.81 111 THR A C 1
ATOM 897 O O . THR A 1 111 ? -8.456 16.460 1.702 1.00 95.81 111 THR A O 1
ATOM 900 N N . THR A 1 112 ? -6.372 17.250 1.905 1.00 96.56 112 THR A N 1
ATOM 901 C CA . THR A 1 112 ? -6.031 17.091 0.489 1.00 96.56 112 THR A CA 1
ATOM 902 C C . THR A 1 112 ? -5.895 15.608 0.133 1.00 96.56 112 THR A C 1
ATOM 904 O O . THR A 1 112 ? -5.537 14.776 0.970 1.00 96.56 112 THR A O 1
ATOM 907 N N . GLN A 1 113 ? -6.104 15.268 -1.143 1.00 96.12 113 GLN A N 1
ATOM 908 C CA . GLN A 1 113 ? -5.934 13.895 -1.636 1.00 96.12 113 GLN A CA 1
ATOM 909 C C . GLN A 1 113 ? -4.532 13.340 -1.329 1.00 96.12 113 GLN A C 1
ATOM 911 O O . GLN A 1 113 ? -4.389 12.171 -0.976 1.00 96.12 113 GLN A O 1
ATOM 916 N N . SER A 1 114 ? -3.488 14.173 -1.411 1.00 96.44 114 SER A N 1
ATOM 917 C CA . SER A 1 114 ? -2.121 13.769 -1.072 1.00 96.44 114 SER A CA 1
ATOM 918 C C . SER A 1 114 ? -1.947 13.452 0.411 1.00 96.44 114 SER A C 1
ATOM 920 O O . SER A 1 114 ? -1.298 12.454 0.745 1.00 96.44 114 SER A O 1
ATOM 922 N N . ALA A 1 115 ? -2.554 14.250 1.294 1.00 97.50 115 ALA A N 1
ATOM 923 C CA . ALA A 1 115 ? -2.544 14.006 2.730 1.00 97.50 115 ALA A CA 1
ATOM 924 C C . ALA A 1 115 ? -3.294 12.716 3.075 1.00 97.50 115 ALA A C 1
ATOM 926 O O . ALA A 1 115 ? -2.791 11.893 3.834 1.00 97.50 115 ALA A O 1
ATOM 927 N N . ASP A 1 116 ? -4.435 12.457 2.444 1.00 97.81 116 ASP A N 1
ATOM 928 C CA . ASP A 1 116 ? -5.199 11.228 2.676 1.00 97.81 116 ASP A CA 1
ATOM 929 C C . ASP A 1 116 ? -4.451 9.961 2.254 1.00 97.81 116 ASP A C 1
ATOM 931 O O . ASP A 1 116 ? -4.431 8.967 2.988 1.00 97.81 116 ASP A O 1
ATOM 935 N N . LEU A 1 117 ? -3.749 10.003 1.119 1.00 97.38 117 LEU A N 1
ATOM 936 C CA . LEU A 1 117 ? -2.875 8.908 0.700 1.00 97.38 117 LEU A CA 1
ATOM 937 C C . LEU A 1 117 ? -1.714 8.702 1.688 1.00 97.38 117 LEU A C 1
ATOM 939 O O . LEU A 1 117 ? -1.425 7.568 2.083 1.00 97.38 117 LEU A O 1
ATOM 943 N N . ALA A 1 118 ? -1.054 9.783 2.114 1.00 96.81 118 ALA A N 1
ATOM 944 C CA . ALA A 1 118 ? 0.049 9.720 3.074 1.00 96.81 118 ALA A CA 1
ATOM 945 C C . ALA A 1 118 ? -0.397 9.163 4.437 1.00 96.81 118 ALA A C 1
ATOM 947 O O . ALA A 1 118 ? 0.291 8.320 5.012 1.00 96.81 118 ALA A O 1
ATOM 948 N N . ARG A 1 119 ? -1.582 9.554 4.905 1.00 97.50 119 ARG A N 1
ATOM 949 C CA . ARG A 1 119 ? -2.216 9.082 6.139 1.00 97.50 119 ARG A CA 1
ATOM 950 C C . ARG A 1 119 ? -2.496 7.580 6.115 1.00 97.50 119 ARG A C 1
ATOM 952 O O . ARG A 1 119 ? -2.046 6.862 7.007 1.00 97.50 119 ARG A O 1
ATOM 959 N N . ILE A 1 120 ? -3.140 7.070 5.060 1.00 96.69 120 ILE A N 1
ATOM 960 C CA . ILE A 1 120 ? -3.386 5.623 4.896 1.00 96.69 120 ILE A CA 1
ATOM 961 C C . ILE A 1 120 ? -2.065 4.844 4.898 1.00 96.69 120 ILE A C 1
ATOM 963 O O . ILE A 1 120 ? -1.931 3.816 5.569 1.00 96.69 120 ILE A O 1
ATOM 967 N N . LYS A 1 121 ? -1.062 5.343 4.169 1.00 95.06 121 LYS A N 1
ATOM 968 C CA . LYS A 1 121 ? 0.269 4.731 4.131 1.00 95.06 121 LYS A CA 1
ATOM 969 C C . LYS A 1 121 ? 0.940 4.727 5.504 1.00 95.06 121 LYS A C 1
ATOM 971 O O . LYS A 1 121 ? 1.535 3.713 5.871 1.00 95.06 121 LYS A O 1
ATOM 976 N N . HIS A 1 122 ? 0.851 5.827 6.248 1.00 95.50 122 HIS A N 1
ATOM 977 C CA . HIS A 1 122 ? 1.433 5.951 7.580 1.00 95.50 122 HIS A CA 1
ATOM 978 C C . HIS A 1 122 ? 0.868 4.887 8.526 1.00 95.50 122 HIS A C 1
ATOM 980 O O . HIS A 1 122 ? 1.633 4.103 9.085 1.00 95.50 122 HIS A O 1
ATOM 986 N N . TYR A 1 123 ? -0.459 4.784 8.632 1.00 94.81 123 TYR A N 1
ATOM 987 C CA . TYR A 1 123 ? -1.093 3.805 9.516 1.00 94.81 123 TYR A CA 1
ATOM 988 C C . TYR A 1 123 ? -0.845 2.357 9.094 1.00 94.81 123 TYR A C 1
ATOM 990 O O . TYR A 1 123 ? -0.617 1.501 9.947 1.00 94.81 123 TYR A O 1
ATOM 998 N N . ARG A 1 124 ? -0.797 2.069 7.786 1.00 92.25 124 ARG A N 1
ATOM 999 C CA . ARG A 1 124 ? -0.377 0.749 7.291 1.00 92.25 124 ARG A CA 1
ATOM 1000 C C . ARG A 1 124 ? 1.039 0.400 7.753 1.00 92.25 124 ARG A C 1
ATOM 1002 O O . ARG A 1 124 ? 1.278 -0.722 8.197 1.00 92.25 124 ARG A O 1
ATOM 1009 N N . ASN A 1 125 ? 1.973 1.341 7.635 1.00 89.62 125 ASN A N 1
ATOM 1010 C CA . ASN A 1 125 ? 3.352 1.129 8.064 1.00 89.62 125 ASN A CA 1
ATOM 1011 C C . ASN A 1 125 ? 3.432 0.939 9.581 1.00 89.62 125 ASN A C 1
ATOM 1013 O O . ASN A 1 125 ? 4.077 -0.007 10.028 1.00 89.62 125 ASN A O 1
ATOM 1017 N N . TYR A 1 126 ? 2.726 1.768 10.353 1.00 89.94 126 TYR A N 1
ATOM 1018 C CA . TYR A 1 126 ? 2.620 1.627 11.803 1.00 89.94 126 TYR A CA 1
ATOM 1019 C C . TYR A 1 126 ? 2.144 0.221 12.190 1.00 89.94 126 TYR A C 1
ATOM 1021 O O . TYR A 1 126 ? 2.859 -0.492 12.890 1.00 89.94 126 TYR A O 1
ATOM 1029 N N . LEU A 1 127 ? 1.015 -0.235 11.632 1.00 86.19 127 LEU A N 1
ATOM 1030 C CA . LEU A 1 127 ? 0.443 -1.547 11.945 1.00 86.19 127 LEU A CA 1
ATOM 1031 C C . LEU A 1 127 ? 1.383 -2.710 11.587 1.00 86.19 127 LEU A C 1
ATOM 1033 O O . LEU A 1 127 ? 1.410 -3.726 12.278 1.00 86.19 127 LEU A O 1
ATOM 1037 N N . SER A 1 128 ? 2.179 -2.560 10.522 1.00 79.19 128 SER A N 1
ATOM 1038 C CA . SER A 1 128 ? 3.179 -3.560 10.120 1.00 79.19 128 SER A CA 1
ATOM 1039 C C . SER A 1 128 ? 4.385 -3.657 11.063 1.00 79.19 128 SER A C 1
ATOM 1041 O O . SER A 1 128 ? 5.118 -4.646 11.015 1.00 79.19 128 SER A O 1
ATOM 1043 N N . HIS A 1 129 ? 4.594 -2.639 11.901 1.00 81.25 129 HIS A N 1
ATOM 1044 C CA . HIS A 1 129 ? 5.640 -2.583 12.921 1.00 81.25 129 HIS A CA 1
ATOM 1045 C C . HIS A 1 129 ? 5.112 -2.850 14.339 1.00 81.25 129 HIS A C 1
ATOM 1047 O O . HIS A 1 129 ? 5.908 -3.056 15.254 1.00 81.25 129 HIS A O 1
ATOM 1053 N N . THR A 1 130 ? 3.792 -2.888 14.529 1.00 81.81 130 THR A N 1
ATOM 1054 C CA . THR A 1 130 ? 3.154 -3.296 15.783 1.00 81.81 130 THR A CA 1
ATOM 1055 C C . THR A 1 130 ? 3.285 -4.811 15.972 1.00 81.81 130 THR A C 1
ATOM 1057 O O . THR A 1 130 ? 2.489 -5.598 15.461 1.00 81.81 130 THR A O 1
ATOM 1060 N N . ASP A 1 131 ? 4.308 -5.223 16.720 1.00 70.69 131 ASP A N 1
ATOM 1061 C CA . ASP A 1 131 ? 4.714 -6.629 16.852 1.00 70.69 131 ASP A CA 1
ATOM 1062 C C . ASP A 1 131 ? 3.861 -7.463 17.829 1.00 70.69 131 ASP A C 1
ATOM 1064 O O . ASP A 1 131 ? 3.925 -8.688 17.791 1.00 70.69 131 ASP A O 1
ATOM 1068 N N . ASN A 1 132 ? 3.063 -6.838 18.701 1.00 79.19 132 ASN A N 1
ATOM 1069 C CA . ASN A 1 132 ? 2.252 -7.541 19.708 1.00 79.19 132 ASN A CA 1
ATOM 1070 C C . ASN A 1 132 ? 0.815 -7.846 19.245 1.00 79.19 132 ASN A C 1
ATOM 1072 O O . ASN A 1 132 ? 0.059 -8.482 19.979 1.00 79.19 132 ASN A O 1
ATOM 1076 N N . GLY A 1 133 ? 0.421 -7.385 18.052 1.00 80.62 133 GLY A N 1
ATOM 1077 C CA . GLY A 1 133 ? -0.922 -7.601 17.515 1.00 80.62 133 GLY A CA 1
ATOM 1078 C C . GLY A 1 133 ? -2.045 -7.033 18.391 1.00 80.62 133 GLY A C 1
ATOM 1079 O O . GLY A 1 133 ? -3.127 -7.629 18.412 1.00 80.62 133 GLY A O 1
ATOM 1080 N N . LYS A 1 134 ? -1.762 -5.947 19.125 1.00 87.69 134 LYS A N 1
ATOM 1081 C CA . LYS A 1 134 ? -2.658 -5.243 20.051 1.00 87.69 134 LYS A CA 1
ATOM 1082 C C . LYS A 1 134 ? -2.613 -3.737 19.781 1.00 87.69 134 LYS A C 1
ATOM 1084 O O . LYS A 1 134 ? -1.541 -3.200 19.512 1.00 87.69 134 LYS A O 1
ATOM 1089 N N . LEU A 1 135 ? -3.761 -3.070 19.847 1.00 91.44 135 LEU A N 1
ATOM 1090 C CA . LEU A 1 135 ? -3.888 -1.611 19.772 1.00 91.44 135 LEU A CA 1
ATOM 1091 C C . LEU A 1 135 ? -4.756 -1.121 20.925 1.00 91.44 135 LEU A C 1
ATOM 1093 O O . LEU A 1 135 ? -5.875 -1.605 21.083 1.00 91.44 135 LEU A O 1
ATOM 1097 N N . ASP A 1 136 ? -4.269 -0.142 21.682 1.00 94.44 136 ASP A N 1
ATOM 1098 C CA . ASP A 1 136 ? -5.070 0.473 22.733 1.00 94.44 136 ASP A CA 1
ATOM 1099 C C . ASP A 1 136 ? -6.280 1.218 22.147 1.00 94.44 136 ASP A C 1
ATOM 1101 O O . ASP A 1 136 ? -6.275 1.673 20.997 1.00 94.44 136 ASP A O 1
ATOM 1105 N N . ASP A 1 137 ? -7.335 1.338 22.950 1.00 95.31 137 ASP A N 1
ATOM 1106 C CA . ASP A 1 137 ? -8.608 1.936 22.540 1.00 95.31 137 ASP A CA 1
ATOM 1107 C C . ASP A 1 137 ? -8.478 3.398 22.073 1.00 95.31 137 ASP A C 1
ATOM 1109 O O . ASP A 1 137 ? -9.078 3.792 21.068 1.00 95.31 137 ASP A O 1
ATOM 1113 N N . THR A 1 138 ? -7.640 4.193 22.744 1.00 95.94 138 THR A N 1
ATOM 1114 C CA . THR A 1 138 ? -7.449 5.619 22.424 1.00 95.94 138 THR A CA 1
ATOM 1115 C C . THR A 1 138 ? -6.836 5.777 21.035 1.00 95.94 138 THR A C 1
ATOM 1117 O O . THR A 1 138 ? -7.351 6.521 20.187 1.00 95.94 138 THR A O 1
ATOM 1120 N N . PHE A 1 139 ? -5.745 5.051 20.773 1.00 95.06 139 PHE A N 1
ATOM 1121 C CA . PHE A 1 139 ? -5.090 5.054 19.474 1.00 95.06 139 PHE A CA 1
ATOM 1122 C C . PHE A 1 139 ? -6.008 4.488 18.396 1.00 95.06 139 PHE A C 1
ATOM 1124 O O . PHE A 1 139 ? -6.136 5.092 17.329 1.00 95.06 139 PHE A O 1
ATOM 1131 N N . PHE A 1 140 ? -6.681 3.366 18.672 1.00 95.94 140 PHE A N 1
ATOM 1132 C CA . PHE A 1 140 ? -7.608 2.743 17.733 1.00 95.94 140 PHE A CA 1
ATOM 1133 C C . PHE A 1 140 ? -8.687 3.725 17.279 1.00 95.94 140 PHE A C 1
ATOM 1135 O O . PHE A 1 140 ? -8.856 3.917 16.077 1.00 95.94 140 PHE A O 1
ATOM 1142 N N . ASN A 1 141 ? -9.383 4.387 18.205 1.00 96.56 141 ASN A N 1
ATOM 1143 C CA . ASN A 1 141 ? -10.469 5.305 17.861 1.00 96.56 141 ASN A CA 1
ATOM 1144 C C . ASN A 1 141 ? -9.982 6.538 17.088 1.00 96.56 141 ASN A C 1
ATOM 1146 O O . ASN A 1 141 ? -10.638 6.960 16.127 1.00 96.56 141 ASN A O 1
ATOM 1150 N N . THR A 1 142 ? -8.813 7.068 17.452 1.00 96.06 142 THR A N 1
ATOM 1151 C CA . THR A 1 142 ? -8.182 8.192 16.746 1.00 96.06 142 THR A CA 1
ATOM 1152 C C . THR A 1 142 ? -7.802 7.794 15.320 1.00 96.06 142 THR A C 1
ATOM 1154 O O . THR A 1 142 ? -8.261 8.409 14.357 1.00 96.06 142 THR A O 1
ATOM 1157 N N . ALA A 1 143 ? -7.030 6.715 15.174 1.00 96.44 143 ALA A N 1
ATOM 1158 C CA . ALA A 1 143 ? -6.581 6.208 13.883 1.00 96.44 143 ALA A CA 1
ATOM 1159 C C . ALA A 1 143 ? -7.759 5.800 12.990 1.00 96.44 143 ALA A C 1
ATOM 1161 O O . ALA A 1 143 ? -7.774 6.103 11.801 1.00 96.44 143 ALA A O 1
ATOM 1162 N N . TRP A 1 144 ? -8.779 5.152 13.557 1.00 97.62 144 TRP A N 1
ATOM 1163 C CA . TRP A 1 144 ? -9.973 4.744 12.824 1.00 97.62 144 TRP A CA 1
ATOM 1164 C C . TRP A 1 144 ? -10.698 5.940 12.215 1.00 97.62 144 TRP A C 1
ATOM 1166 O O . TRP A 1 144 ? -11.069 5.924 11.041 1.00 97.62 144 TRP A O 1
ATOM 1176 N N . THR A 1 145 ? -10.895 6.995 13.001 1.00 97.19 145 THR A N 1
ATOM 1177 C CA . THR A 1 145 ? -11.562 8.213 12.531 1.00 97.19 145 THR A CA 1
ATOM 1178 C C . THR A 1 145 ? -10.759 8.861 11.407 1.00 97.19 145 THR A C 1
ATOM 1180 O O . THR A 1 145 ? -11.316 9.162 10.351 1.00 97.19 145 THR A O 1
ATOM 1183 N N . ASP A 1 146 ? -9.445 8.982 11.591 1.00 97.06 146 ASP A N 1
ATOM 1184 C CA . ASP A 1 146 ? -8.557 9.616 10.618 1.00 97.06 146 ASP A CA 1
ATOM 1185 C C . ASP A 1 146 ? -8.505 8.834 9.288 1.00 97.06 146 ASP A C 1
ATOM 1187 O O . ASP A 1 146 ? -8.698 9.392 8.203 1.00 97.06 146 ASP A O 1
ATOM 1191 N N . ILE A 1 147 ? -8.349 7.506 9.357 1.00 97.50 147 ILE A N 1
ATOM 1192 C CA . ILE A 1 147 ? -8.315 6.625 8.179 1.00 97.50 147 ILE A CA 1
ATOM 1193 C C . ILE A 1 147 ? -9.670 6.595 7.472 1.00 97.50 147 ILE A C 1
ATOM 1195 O O . ILE A 1 147 ? -9.718 6.678 6.246 1.00 97.50 147 ILE A O 1
ATOM 1199 N N . THR A 1 148 ? -10.778 6.456 8.204 1.00 97.94 148 THR A N 1
ATOM 1200 C CA . THR A 1 148 ? -12.098 6.343 7.564 1.00 97.94 148 THR A CA 1
ATOM 1201 C C . THR A 1 148 ? -12.553 7.656 6.939 1.00 97.94 148 THR A C 1
ATOM 1203 O O . THR A 1 148 ? -13.172 7.617 5.879 1.00 97.94 148 THR A O 1
ATOM 1206 N N . GLY A 1 149 ? -12.177 8.805 7.510 1.00 97.88 149 GLY A N 1
ATOM 1207 C CA . GLY A 1 149 ? -12.365 10.106 6.866 1.00 97.88 149 GLY A CA 1
ATOM 1208 C C . GLY A 1 149 ? -11.561 10.236 5.567 1.00 97.88 149 GLY A C 1
ATOM 1209 O O . GLY A 1 149 ? -12.087 10.707 4.560 1.00 97.88 149 GLY A O 1
ATOM 1210 N N . ALA A 1 150 ? -10.313 9.756 5.547 1.00 98.00 150 ALA A N 1
ATOM 1211 C CA . ALA A 1 150 ? -9.507 9.710 4.326 1.00 98.00 150 ALA A CA 1
ATOM 1212 C C . ALA A 1 150 ? -10.111 8.775 3.262 1.00 98.00 150 ALA A C 1
ATOM 1214 O O . ALA A 1 150 ? -10.210 9.146 2.093 1.00 98.00 150 ALA A O 1
ATOM 1215 N N . ILE A 1 151 ? -10.567 7.582 3.666 1.00 98.25 151 ILE A N 1
ATOM 1216 C CA . ILE A 1 151 ? -11.261 6.627 2.786 1.00 98.25 151 ILE A CA 1
ATOM 1217 C C . ILE A 1 151 ? -12.535 7.242 2.209 1.00 98.25 151 ILE A C 1
ATOM 1219 O O . ILE A 1 151 ? -12.810 7.050 1.029 1.00 98.25 151 ILE A O 1
ATOM 1223 N N . GLU A 1 152 ? -13.305 7.987 2.999 1.00 97.94 152 GLU A N 1
ATOM 1224 C CA . GLU A 1 152 ? -14.503 8.661 2.505 1.00 97.94 152 GLU A CA 1
ATOM 1225 C C . GLU A 1 152 ? -14.167 9.699 1.431 1.00 97.94 152 GLU A C 1
ATOM 1227 O O . GLU A 1 152 ? -14.810 9.717 0.383 1.00 97.94 152 GLU A O 1
ATOM 1232 N N . ARG A 1 153 ? -13.137 10.525 1.650 1.00 97.56 153 ARG A N 1
ATOM 1233 C CA . ARG A 1 153 ? -12.743 11.576 0.702 1.00 97.56 153 ARG A CA 1
ATOM 1234 C C . ARG A 1 153 ? -12.230 11.018 -0.626 1.00 97.56 153 ARG A C 1
ATOM 1236 O O . ARG A 1 153 ? -12.634 11.510 -1.674 1.00 97.56 153 ARG A O 1
ATOM 1243 N N . ILE A 1 154 ? -11.392 9.976 -0.604 1.00 96.38 154 ILE A N 1
ATOM 1244 C CA . ILE A 1 154 ? -10.801 9.416 -1.839 1.00 96.38 154 ILE A CA 1
ATOM 1245 C C . ILE A 1 154 ? -11.637 8.280 -2.458 1.00 96.38 154 ILE A C 1
ATOM 1247 O O . ILE A 1 154 ? -11.611 8.054 -3.666 1.00 96.38 154 ILE A O 1
ATOM 1251 N N . GLY A 1 155 ? -12.370 7.536 -1.630 1.00 94.56 155 GLY A N 1
ATOM 1252 C CA . GLY A 1 155 ? -13.146 6.352 -2.007 1.00 94.56 155 GLY A CA 1
ATOM 1253 C C . GLY A 1 155 ? -14.642 6.626 -2.177 1.00 94.56 155 GLY A C 1
ATOM 1254 O O . GLY A 1 155 ? -15.311 5.981 -2.993 1.00 94.56 155 GLY A O 1
ATOM 1255 N N . GLY A 1 156 ? -15.165 7.635 -1.482 1.00 96.12 156 GLY A N 1
ATOM 1256 C CA . GLY A 1 156 ? -16.574 8.015 -1.450 1.00 96.12 156 GLY A CA 1
ATOM 1257 C C . GLY A 1 156 ? -17.370 7.353 -0.319 1.00 96.12 156 GLY A C 1
ATOM 1258 O O . GLY A 1 156 ? -16.931 6.399 0.327 1.00 96.12 156 GLY A O 1
ATOM 1259 N N . ARG A 1 157 ? -18.607 7.835 -0.136 1.00 96.44 157 ARG A N 1
ATOM 1260 C CA . ARG A 1 157 ? -19.543 7.376 0.909 1.00 96.44 157 ARG A CA 1
ATOM 1261 C C . ARG A 1 157 ? -19.788 5.860 0.973 1.00 96.44 157 ARG A C 1
ATOM 1263 O O . ARG A 1 157 ? -19.857 5.355 2.090 1.00 96.44 157 ARG A O 1
ATOM 1270 N N . PRO A 1 158 ? -19.878 5.103 -0.141 1.00 96.69 158 PRO A N 1
ATOM 1271 C CA . PRO A 1 158 ? -20.074 3.653 -0.054 1.00 96.69 158 PRO A CA 1
ATOM 1272 C C . PRO A 1 158 ? -18.959 2.944 0.726 1.00 96.69 158 PRO A C 1
ATOM 1274 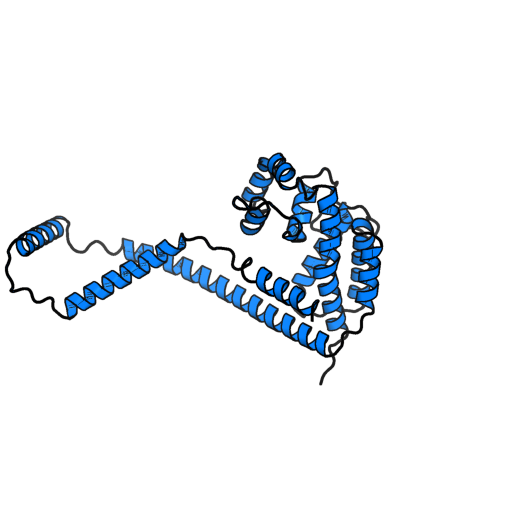O O . PRO A 1 158 ? -19.233 2.103 1.574 1.00 96.69 158 PRO A O 1
ATOM 1277 N N . MET A 1 159 ? -17.697 3.340 0.524 1.00 95.81 159 MET A N 1
ATOM 1278 C CA . MET A 1 159 ? -16.579 2.740 1.261 1.00 95.81 159 MET A CA 1
ATOM 1279 C C . MET A 1 159 ? -16.580 3.148 2.736 1.00 95.81 159 MET A C 1
ATOM 1281 O O . MET A 1 159 ? -16.194 2.353 3.590 1.00 95.81 159 MET A O 1
ATOM 1285 N N . LYS A 1 160 ? -17.043 4.363 3.053 1.00 96.00 160 LYS A N 1
ATOM 1286 C CA . LYS A 1 160 ? -17.241 4.799 4.440 1.00 96.00 160 LYS A CA 1
ATOM 1287 C C . LYS A 1 160 ? -18.282 3.937 5.160 1.00 96.00 160 LYS A C 1
ATOM 1289 O O . LYS A 1 160 ? -18.010 3.479 6.265 1.00 96.00 160 LYS A O 1
ATOM 1294 N N . GLN A 1 161 ? -19.401 3.622 4.507 1.00 96.25 161 GLN A N 1
ATOM 1295 C CA . GLN A 1 161 ? -20.412 2.710 5.056 1.00 96.25 161 GLN A CA 1
ATOM 1296 C C . GLN A 1 161 ? -19.835 1.317 5.340 1.00 96.25 161 GLN A C 1
ATOM 1298 O O . GLN A 1 161 ? -20.095 0.754 6.401 1.00 96.25 161 GLN A O 1
ATOM 1303 N N . GLU A 1 162 ? -18.999 0.782 4.443 1.00 94.75 162 GLU A N 1
ATOM 1304 C CA . GLU A 1 162 ? -18.291 -0.481 4.693 1.00 94.75 162 GLU A CA 1
ATOM 1305 C C . GLU A 1 162 ? -17.355 -0.394 5.910 1.00 94.75 162 GLU A C 1
ATOM 1307 O O . GLU A 1 162 ? -17.251 -1.349 6.681 1.00 94.75 162 GLU A O 1
ATOM 1312 N N . CYS A 1 163 ? -16.694 0.750 6.122 1.00 95.31 163 CYS A N 1
ATOM 1313 C CA . CYS A 1 163 ? -15.888 0.964 7.322 1.00 95.31 163 CYS A CA 1
ATOM 1314 C C . CYS A 1 163 ? -16.764 0.952 8.577 1.00 95.31 163 CYS A C 1
ATOM 1316 O O . CYS A 1 163 ? -16.434 0.287 9.552 1.00 95.31 163 CYS A O 1
ATOM 1318 N N . ASP A 1 164 ? -17.890 1.657 8.565 1.00 94.69 164 ASP A N 1
ATOM 1319 C CA . ASP A 1 164 ? -18.762 1.754 9.737 1.00 94.69 164 ASP A CA 1
ATOM 1320 C C . ASP A 1 164 ? -19.358 0.388 10.108 1.00 94.69 164 ASP A C 1
ATOM 1322 O O . ASP A 1 164 ? -19.367 0.017 11.283 1.00 94.69 164 ASP A O 1
ATOM 1326 N N . GLN A 1 165 ? -19.731 -0.415 9.105 1.00 93.00 165 GLN A N 1
ATOM 1327 C CA . GLN A 1 165 ? -20.128 -1.814 9.294 1.00 93.00 165 GLN A CA 1
ATOM 1328 C C . GLN A 1 165 ? -18.989 -2.657 9.878 1.00 93.00 165 GLN A C 1
ATOM 1330 O O . GLN A 1 165 ? -19.210 -3.441 10.798 1.00 93.00 165 GLN A O 1
ATOM 1335 N N . LEU A 1 166 ? -17.756 -2.493 9.386 1.00 91.56 166 LEU A N 1
ATOM 1336 C CA . LEU A 1 166 ? -16.597 -3.219 9.908 1.00 91.56 166 LEU A CA 1
ATOM 1337 C C . LEU A 1 166 ? -16.302 -2.865 11.376 1.00 91.56 166 LEU A C 1
ATOM 1339 O O . LEU A 1 166 ? -15.870 -3.737 12.134 1.00 91.56 166 LEU A O 1
ATOM 1343 N N . LYS A 1 167 ? -16.545 -1.615 11.795 1.00 91.69 167 LYS A N 1
ATOM 1344 C CA . LYS A 1 167 ? -16.309 -1.183 13.182 1.00 91.69 167 LYS A CA 1
ATOM 1345 C C . LYS A 1 167 ? -17.224 -1.913 14.167 1.00 91.69 167 LYS A C 1
ATOM 1347 O O . LYS A 1 167 ? -16.773 -2.280 15.245 1.00 91.69 167 LYS A O 1
ATOM 1352 N N . THR A 1 168 ? -18.486 -2.126 13.796 1.00 87.94 168 THR A N 1
ATOM 1353 C CA . THR A 1 168 ? -19.524 -2.685 14.681 1.00 87.94 168 THR A CA 1
ATOM 1354 C C . THR A 1 168 ? -19.763 -4.177 14.486 1.00 87.94 168 THR A C 1
ATOM 1356 O O . THR A 1 168 ? -20.407 -4.806 15.325 1.00 87.94 168 THR A O 1
ATOM 1359 N N . LYS A 1 169 ? -19.241 -4.768 13.403 1.00 84.62 169 LYS A N 1
ATOM 1360 C CA . LYS A 1 169 ? -19.381 -6.197 13.123 1.00 84.62 169 LYS A CA 1
ATOM 1361 C C . LYS A 1 169 ? -18.870 -7.033 14.298 1.00 84.62 169 LYS A C 1
ATOM 1363 O O . LYS A 1 169 ? -17.732 -6.866 14.752 1.00 84.62 169 LYS A O 1
ATOM 1368 N N . PHE A 1 170 ? -19.717 -7.959 14.744 1.00 78.69 170 PHE A N 1
ATOM 1369 C CA . PHE A 1 170 ? -19.360 -8.952 15.746 1.00 78.69 170 PHE A CA 1
ATOM 1370 C C . PHE A 1 170 ? -18.318 -9.911 15.168 1.00 78.69 170 PHE A C 1
ATOM 1372 O O . PHE A 1 170 ? -18.518 -10.505 14.106 1.00 78.69 170 PHE A O 1
ATOM 1379 N N . LEU A 1 171 ? -17.192 -10.049 15.861 1.00 73.19 171 LEU A N 1
ATOM 1380 C CA . LEU A 1 171 ? -16.160 -11.018 15.523 1.00 73.19 171 LEU A CA 1
ATOM 1381 C C . LEU A 1 171 ? -16.489 -12.317 16.256 1.00 73.19 171 LEU A C 1
ATOM 1383 O O . LEU A 1 171 ? -16.050 -12.531 17.386 1.00 73.19 171 LEU A O 1
ATOM 1387 N N . ASP A 1 172 ? -17.316 -13.151 15.622 1.00 70.25 172 ASP A N 1
ATOM 1388 C CA . ASP A 1 172 ? -17.680 -14.465 16.162 1.00 70.25 172 ASP A CA 1
ATOM 1389 C C . ASP A 1 172 ? -16.454 -15.374 16.393 1.00 70.25 172 ASP A C 1
ATOM 1391 O O . ASP A 1 172 ? -15.339 -15.099 15.940 1.00 70.25 172 ASP A O 1
ATOM 1395 N N . GLN A 1 173 ? -16.662 -16.479 17.114 1.00 63.03 173 GLN A N 1
ATOM 1396 C CA . GLN A 1 173 ? -15.607 -17.438 17.461 1.00 63.03 173 GLN A CA 1
ATOM 1397 C C . GLN A 1 173 ? -14.840 -17.947 16.226 1.00 63.03 173 GLN A C 1
ATOM 1399 O O . GLN A 1 173 ? -13.618 -18.089 16.275 1.00 63.03 173 GLN A O 1
ATOM 1404 N N . THR A 1 174 ? -15.531 -18.155 15.104 1.00 64.19 174 THR A N 1
ATOM 1405 C CA . THR A 1 174 ? -14.934 -18.595 13.837 1.00 64.19 174 THR A CA 1
ATOM 1406 C C . THR A 1 174 ? -13.996 -17.532 13.269 1.00 64.19 174 THR A C 1
ATOM 1408 O O . THR A 1 174 ? -12.862 -17.832 12.895 1.00 64.19 174 THR A O 1
ATOM 1411 N N . ASN A 1 175 ? -14.413 -16.264 13.271 1.00 70.12 175 ASN A N 1
ATOM 1412 C CA . ASN A 1 175 ? -13.569 -15.141 12.876 1.00 70.12 175 ASN A CA 1
ATOM 1413 C C . ASN A 1 175 ? -12.350 -15.034 13.799 1.00 70.12 175 ASN A C 1
ATOM 1415 O O . ASN A 1 175 ? -11.232 -14.874 13.311 1.00 70.12 175 ASN A O 1
ATOM 1419 N N . GLN A 1 176 ? -12.533 -15.186 15.115 1.00 66.50 176 GLN A N 1
ATOM 1420 C CA . GLN A 1 176 ? -11.433 -15.176 16.087 1.00 66.50 176 GLN A CA 1
ATOM 1421 C C . GLN A 1 176 ? -10.420 -16.299 15.830 1.00 66.50 176 GLN A C 1
ATOM 1423 O O . GLN A 1 176 ? -9.212 -16.078 15.917 1.00 66.50 176 GLN A O 1
ATOM 1428 N N . GLU A 1 177 ? -10.871 -17.499 15.473 1.00 68.12 177 GLU A N 1
ATOM 1429 C CA . GLU A 1 177 ? -9.991 -18.622 15.141 1.00 68.12 177 GLU A CA 1
ATOM 1430 C C . GLU A 1 177 ? -9.242 -18.419 13.825 1.00 68.12 177 GLU A C 1
ATOM 1432 O O . GLU A 1 177 ? -8.030 -18.656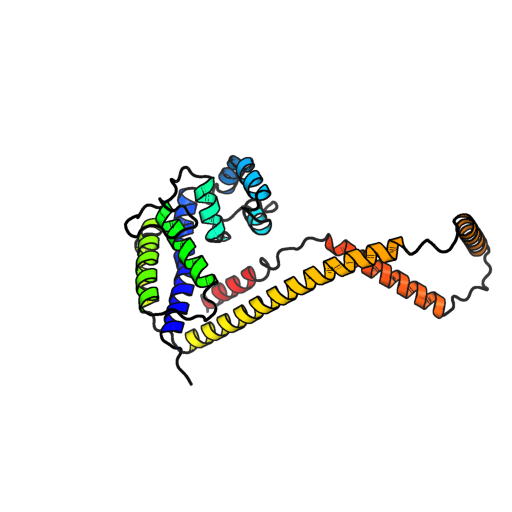 13.779 1.00 68.12 177 GLU A O 1
ATOM 1437 N N . ILE A 1 178 ? -9.916 -17.896 12.797 1.00 68.69 178 ILE A N 1
ATOM 1438 C CA . ILE A 1 178 ? -9.286 -17.500 11.530 1.00 68.69 178 ILE A CA 1
ATOM 1439 C C . ILE A 1 178 ? -8.204 -16.447 11.793 1.00 68.69 178 ILE A C 1
ATOM 1441 O O . ILE A 1 178 ? -7.081 -16.574 11.308 1.00 68.69 178 ILE A O 1
ATOM 1445 N N . ILE A 1 179 ? -8.495 -15.448 12.628 1.00 68.75 179 ILE A N 1
ATOM 1446 C CA . ILE A 1 179 ? -7.543 -14.408 13.033 1.00 68.75 179 ILE A CA 1
ATOM 1447 C C . ILE A 1 179 ? -6.327 -15.007 13.744 1.00 68.75 179 ILE A C 1
ATOM 1449 O O . ILE A 1 179 ? -5.191 -14.668 13.402 1.00 68.75 179 ILE A O 1
ATOM 1453 N N . ARG A 1 180 ? -6.539 -15.903 14.721 1.00 69.06 180 ARG A N 1
ATOM 1454 C CA . ARG A 1 180 ? -5.441 -16.600 15.414 1.00 69.06 180 ARG A CA 1
ATOM 1455 C C . ARG A 1 180 ? -4.603 -17.410 14.421 1.00 69.06 180 ARG A C 1
ATOM 1457 O O . ARG A 1 180 ? -3.379 -17.411 14.523 1.00 69.06 180 ARG A O 1
ATOM 1464 N N . GLY A 1 181 ? -5.247 -18.060 13.450 1.00 72.06 181 GLY A N 1
ATOM 1465 C CA . GLY A 1 181 ? -4.587 -18.769 12.354 1.00 72.06 181 GLY A CA 1
ATOM 1466 C C . GLY A 1 181 ? -3.699 -17.851 11.514 1.00 72.06 181 GLY A C 1
ATOM 1467 O O . GLY A 1 181 ? -2.514 -18.131 11.356 1.00 72.06 181 GLY A O 1
ATOM 1468 N N . ILE A 1 182 ? -4.234 -16.714 11.061 1.00 71.00 182 ILE A N 1
ATOM 1469 C CA . ILE A 1 182 ? -3.492 -15.718 10.275 1.00 71.00 182 ILE A CA 1
ATOM 1470 C C . ILE A 1 182 ? -2.299 -15.163 11.067 1.00 71.00 182 ILE A C 1
ATOM 1472 O O . ILE A 1 182 ? -1.210 -15.035 10.506 1.00 71.00 182 ILE A O 1
ATOM 1476 N N . LYS A 1 183 ? -2.467 -14.862 12.365 1.00 69.00 183 LYS A N 1
ATOM 1477 C CA . LYS A 1 183 ? -1.365 -14.415 13.238 1.00 69.00 183 LYS A CA 1
ATOM 1478 C C . LYS A 1 183 ? -0.245 -15.461 13.300 1.00 69.00 183 LYS A C 1
ATOM 1480 O O . LYS A 1 183 ? 0.890 -15.132 12.966 1.00 69.00 183 LYS A O 1
ATOM 1485 N N . ARG A 1 184 ? -0.575 -16.724 13.608 1.00 72.75 184 ARG A N 1
ATOM 1486 C CA . ARG A 1 184 ? 0.406 -17.828 13.642 1.00 72.75 184 ARG A CA 1
ATOM 1487 C C . ARG A 1 184 ? 1.159 -17.966 12.319 1.00 72.75 184 ARG A C 1
ATOM 1489 O O . ARG A 1 184 ? 2.385 -17.994 12.313 1.00 72.75 184 ARG A O 1
ATOM 1496 N N . SER A 1 185 ? 0.444 -17.962 11.193 1.00 70.62 185 SER A N 1
ATOM 1497 C CA . SER A 1 185 ? 1.078 -18.037 9.873 1.00 70.62 185 SER A CA 1
ATOM 1498 C C . SER A 1 185 ? 1.985 -16.836 9.580 1.00 70.62 185 SER A C 1
ATOM 1500 O O . SER A 1 185 ? 3.046 -16.999 8.980 1.00 70.62 185 SER A O 1
ATOM 1502 N N . ASN A 1 186 ? 1.615 -15.625 10.005 1.00 71.38 186 ASN A N 1
ATOM 1503 C CA . ASN A 1 186 ? 2.463 -14.442 9.840 1.00 71.38 186 ASN A CA 1
ATOM 1504 C C . ASN A 1 186 ? 3.753 -14.525 10.670 1.00 71.38 186 ASN A C 1
ATOM 1506 O O . ASN A 1 186 ? 4.814 -14.147 10.164 1.00 71.38 186 ASN A O 1
ATOM 1510 N N . ASP A 1 187 ? 3.684 -15.048 11.895 1.00 74.38 187 ASP A N 1
ATOM 1511 C CA . ASP A 1 187 ? 4.854 -15.267 12.752 1.00 74.38 187 ASP A CA 1
ATOM 1512 C C . ASP A 1 187 ? 5.794 -16.326 12.162 1.00 74.38 187 ASP A C 1
ATOM 1514 O O . ASP A 1 187 ? 6.997 -16.084 12.023 1.00 74.38 187 ASP A O 1
ATOM 1518 N N . GLU A 1 188 ? 5.244 -17.443 11.678 1.00 76.19 188 GLU A N 1
ATOM 1519 C CA . GLU A 1 188 ? 6.001 -18.464 10.945 1.00 76.19 188 GLU A CA 1
ATOM 1520 C C . GLU A 1 188 ? 6.696 -17.868 9.710 1.00 76.19 188 GLU A C 1
ATOM 1522 O O . GLU A 1 188 ? 7.894 -18.070 9.494 1.00 76.19 188 GLU A O 1
ATOM 1527 N N . ILE A 1 189 ? 5.989 -17.054 8.917 1.00 74.44 189 ILE A N 1
ATOM 1528 C CA . ILE A 1 189 ? 6.568 -16.353 7.762 1.00 74.44 189 ILE A CA 1
ATOM 1529 C C . ILE A 1 189 ? 7.679 -15.386 8.200 1.00 74.44 189 ILE A C 1
ATOM 1531 O O . ILE A 1 189 ? 8.706 -15.273 7.516 1.00 74.44 189 ILE A O 1
ATOM 1535 N N . LYS A 1 190 ? 7.504 -14.665 9.315 1.00 77.06 190 LYS A N 1
ATOM 1536 C CA . LYS A 1 190 ? 8.512 -13.747 9.874 1.00 77.06 190 LYS A CA 1
ATOM 1537 C C . LYS A 1 190 ? 9.784 -14.515 10.233 1.00 77.06 190 LYS A C 1
ATOM 1539 O O . LYS A 1 190 ? 10.882 -14.062 9.888 1.00 77.06 190 LYS A O 1
ATOM 1544 N N . ASP A 1 191 ? 9.655 -15.688 10.836 1.00 81.25 191 ASP A N 1
ATOM 1545 C CA . ASP A 1 191 ? 10.789 -16.525 11.218 1.00 81.25 191 ASP A CA 1
ATOM 1546 C C . ASP A 1 191 ? 11.456 -17.207 10.022 1.00 81.25 191 ASP A C 1
ATOM 1548 O O . ASP A 1 191 ? 12.686 -17.159 9.904 1.00 81.25 191 ASP A O 1
ATOM 1552 N N . ILE A 1 192 ? 10.683 -17.692 9.046 1.00 81.06 192 ILE A N 1
ATOM 1553 C CA . ILE A 1 192 ? 11.213 -18.177 7.763 1.00 81.06 192 ILE A CA 1
ATOM 1554 C C . ILE A 1 192 ? 12.031 -17.074 7.077 1.00 81.06 192 ILE A C 1
ATOM 1556 O O . ILE A 1 192 ? 13.156 -17.313 6.629 1.00 81.06 192 ILE A O 1
ATOM 1560 N N . LYS A 1 193 ? 11.530 -15.831 7.043 1.00 75.25 193 LYS A N 1
ATOM 1561 C CA . LYS A 1 193 ? 12.261 -14.684 6.474 1.00 75.25 193 LYS A CA 1
ATOM 1562 C C . LYS A 1 193 ? 13.575 -14.410 7.213 1.00 75.25 193 LYS A C 1
ATOM 1564 O O . LYS A 1 193 ? 14.579 -14.100 6.562 1.00 75.25 193 LYS A O 1
ATOM 1569 N N . LYS A 1 194 ? 13.606 -14.505 8.548 1.00 83.75 194 LYS A N 1
ATOM 1570 C CA . LYS A 1 194 ? 14.846 -14.358 9.339 1.00 83.75 194 LYS A CA 1
ATOM 1571 C C . LYS A 1 194 ? 15.844 -15.472 9.007 1.00 83.75 194 LYS A C 1
ATOM 1573 O O . LYS A 1 194 ? 17.009 -15.172 8.730 1.00 83.75 194 LYS A O 1
ATOM 1578 N N . SER A 1 195 ? 15.393 -16.724 8.967 1.00 84.50 195 SER A N 1
ATOM 1579 C CA . SER A 1 195 ? 16.212 -17.889 8.609 1.00 84.50 195 SER A CA 1
ATOM 1580 C C . SER A 1 195 ? 16.779 -17.770 7.196 1.00 84.50 195 SER A C 1
ATOM 1582 O O . SER A 1 195 ? 17.982 -17.942 6.992 1.00 84.50 195 SER A O 1
ATOM 1584 N N . PHE A 1 196 ? 15.968 -17.337 6.231 1.00 82.12 196 PHE A N 1
ATOM 1585 C CA . PHE A 1 196 ? 16.416 -17.091 4.861 1.00 82.12 196 PHE A CA 1
ATOM 1586 C C . PHE A 1 196 ? 17.488 -15.992 4.781 1.00 82.12 196 PHE A C 1
ATOM 1588 O O . PHE A 1 196 ? 18.485 -16.137 4.071 1.00 82.12 196 PHE A O 1
ATOM 1595 N N . LYS A 1 197 ? 17.352 -14.900 5.552 1.00 83.38 197 LYS A N 1
ATOM 1596 C CA . LYS A 1 197 ? 18.392 -13.855 5.644 1.00 83.38 197 LYS A CA 1
ATOM 1597 C C . LYS A 1 197 ? 19.713 -14.409 6.190 1.00 83.38 197 LYS A C 1
ATOM 1599 O O . LYS A 1 197 ? 20.768 -14.061 5.656 1.00 83.38 197 LYS A O 1
ATOM 1604 N N . ARG A 1 198 ? 19.673 -15.267 7.219 1.00 86.19 198 ARG A N 1
ATOM 1605 C CA . ARG A 1 198 ? 20.865 -15.943 7.772 1.00 86.19 198 ARG A CA 1
ATOM 1606 C C . ARG A 1 198 ? 21.509 -16.861 6.732 1.00 86.19 198 ARG A C 1
ATOM 1608 O O . ARG A 1 198 ? 22.704 -16.741 6.470 1.00 86.19 198 ARG A O 1
ATOM 1615 N N . MET A 1 199 ? 20.703 -17.683 6.063 1.00 82.19 199 MET A N 1
ATOM 1616 C CA . MET A 1 199 ? 21.158 -18.584 5.002 1.00 82.19 199 MET A CA 1
ATOM 1617 C C . MET A 1 199 ? 21.814 -17.821 3.845 1.00 82.19 199 MET A C 1
ATOM 1619 O O . MET A 1 199 ? 22.887 -18.196 3.384 1.00 82.19 199 MET A O 1
ATOM 1623 N N . LYS A 1 200 ? 21.236 -16.693 3.417 1.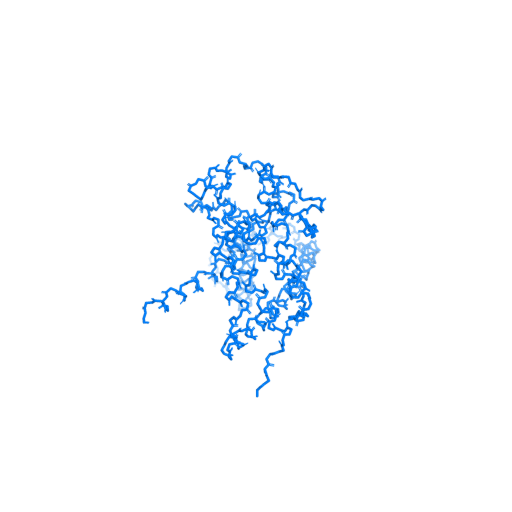00 82.81 200 LYS A N 1
ATOM 1624 C CA . LYS A 1 200 ? 21.808 -15.846 2.359 1.00 82.81 200 LYS A CA 1
ATOM 1625 C C . LYS A 1 200 ? 23.190 -15.293 2.731 1.00 82.81 200 LYS A C 1
ATOM 1627 O O . LYS A 1 200 ? 24.072 -15.225 1.872 1.00 82.81 200 LYS A O 1
ATOM 1632 N N . ARG A 1 201 ? 23.401 -14.920 4.001 1.00 86.12 201 ARG A N 1
ATOM 1633 C CA . ARG A 1 201 ? 24.719 -14.494 4.511 1.00 86.12 201 ARG A CA 1
ATOM 1634 C C . ARG A 1 201 ? 25.717 -15.654 4.480 1.00 86.12 201 ARG A C 1
ATOM 1636 O O . ARG A 1 201 ? 26.779 -15.495 3.886 1.00 86.12 201 ARG A O 1
ATOM 1643 N N . SER A 1 202 ? 25.341 -16.819 5.012 1.00 84.12 202 SER A N 1
ATOM 1644 C CA . SER A 1 202 ? 26.174 -18.033 4.998 1.00 84.12 202 SER A CA 1
ATOM 1645 C C . SER A 1 202 ? 26.558 -18.455 3.574 1.00 84.12 202 SER A C 1
ATOM 1647 O O . SER A 1 202 ? 27.736 -18.610 3.273 1.00 84.12 202 SER A O 1
ATOM 1649 N N . HIS A 1 203 ? 25.599 -18.496 2.644 1.00 83.56 203 HIS A N 1
ATOM 1650 C CA . HIS A 1 203 ? 25.859 -18.790 1.232 1.00 83.56 203 HIS A CA 1
ATOM 1651 C C . HIS A 1 203 ? 26.843 -17.799 0.592 1.00 83.56 203 HIS A C 1
ATOM 1653 O O . HIS A 1 203 ? 27.626 -18.168 -0.280 1.00 83.56 203 HIS A O 1
ATOM 1659 N N . THR A 1 204 ? 26.827 -16.531 1.010 1.00 86.00 204 THR A N 1
ATOM 1660 C CA . THR A 1 204 ? 27.780 -15.528 0.509 1.00 86.00 204 THR A CA 1
ATOM 1661 C C . THR A 1 204 ? 29.201 -15.803 1.006 1.00 86.00 204 THR A C 1
ATOM 1663 O O . THR A 1 204 ? 30.143 -15.636 0.233 1.00 86.00 204 THR A O 1
ATOM 1666 N N . ILE A 1 205 ? 29.353 -16.246 2.258 1.00 87.00 205 ILE A N 1
ATOM 1667 C CA . ILE A 1 205 ? 30.643 -16.633 2.850 1.00 87.00 205 ILE A CA 1
ATOM 1668 C C . ILE A 1 205 ? 31.167 -17.900 2.174 1.00 87.00 205 ILE A C 1
ATOM 1670 O O . ILE A 1 205 ? 32.241 -17.857 1.580 1.00 87.00 205 ILE A O 1
ATOM 1674 N N . MET A 1 206 ? 30.356 -18.963 2.124 1.00 80.94 206 MET A N 1
ATOM 1675 C CA . MET A 1 206 ? 30.720 -20.222 1.462 1.00 80.94 206 MET A CA 1
ATOM 1676 C C . MET A 1 206 ? 31.134 -19.996 0.007 1.00 80.94 206 MET A C 1
ATOM 1678 O O . MET A 1 206 ? 32.124 -20.543 -0.463 1.00 80.94 206 MET A O 1
ATOM 1682 N N . ARG A 1 207 ? 30.426 -19.125 -0.724 1.00 85.25 207 ARG A N 1
ATOM 1683 C CA . ARG A 1 207 ? 30.789 -18.788 -2.108 1.00 85.25 207 ARG A CA 1
ATOM 1684 C C . ARG A 1 207 ? 32.159 -18.107 -2.216 1.00 85.25 207 ARG A C 1
ATOM 1686 O O . ARG A 1 207 ? 32.809 -18.257 -3.247 1.00 85.25 207 ARG A O 1
ATOM 1693 N N . ARG A 1 208 ? 32.587 -17.327 -1.218 1.00 86.19 208 ARG A N 1
ATOM 1694 C CA . ARG A 1 208 ? 33.929 -16.716 -1.191 1.00 86.19 208 ARG A CA 1
ATOM 1695 C C . ARG A 1 208 ? 34.993 -17.758 -0.869 1.00 86.19 208 ARG A C 1
ATOM 1697 O O . ARG A 1 208 ? 35.966 -17.845 -1.606 1.00 86.19 208 ARG A O 1
ATOM 1704 N N . GLU A 1 209 ? 34.773 -18.577 0.151 1.00 82.00 209 GLU A N 1
ATOM 1705 C CA . GLU A 1 209 ? 35.701 -19.648 0.536 1.00 82.00 209 GLU A CA 1
ATOM 1706 C C . GLU A 1 209 ? 35.887 -20.660 -0.594 1.00 82.00 209 GLU A C 1
ATOM 1708 O O . GLU A 1 209 ? 37.011 -20.990 -0.952 1.00 82.00 209 GLU A O 1
ATOM 1713 N N . MET A 1 210 ? 34.803 -21.054 -1.265 1.00 78.44 210 MET A N 1
ATOM 1714 C CA . MET A 1 210 ? 34.867 -21.965 -2.407 1.00 78.44 210 MET A CA 1
ATOM 1715 C C . MET A 1 210 ? 35.658 -21.378 -3.585 1.00 78.44 210 MET A C 1
ATOM 1717 O O . MET A 1 210 ? 36.312 -22.122 -4.308 1.00 78.44 210 MET A O 1
ATOM 1721 N N . LYS A 1 211 ? 35.646 -20.049 -3.780 1.00 83.06 211 LYS A N 1
ATOM 1722 C CA . LYS A 1 211 ? 36.520 -19.393 -4.769 1.00 83.06 211 LYS A CA 1
ATOM 1723 C C . LYS A 1 211 ? 37.989 -19.455 -4.361 1.00 83.06 211 LYS A C 1
ATOM 1725 O O . LYS A 1 211 ? 38.824 -19.665 -5.230 1.00 83.06 211 LYS A O 1
ATOM 1730 N N . ILE A 1 212 ? 38.288 -19.270 -3.075 1.00 82.56 212 ILE A N 1
ATOM 1731 C CA . ILE A 1 212 ? 39.657 -19.352 -2.551 1.00 82.56 212 ILE A CA 1
ATOM 1732 C C . ILE A 1 212 ? 40.180 -20.780 -2.705 1.00 82.56 212 ILE A C 1
ATOM 1734 O O . ILE A 1 212 ? 41.242 -20.955 -3.282 1.00 82.56 212 ILE A O 1
ATOM 1738 N N . ILE A 1 213 ? 39.400 -21.791 -2.307 1.00 75.94 213 ILE A N 1
ATOM 1739 C CA . ILE A 1 213 ? 39.764 -23.209 -2.460 1.00 75.94 213 ILE A CA 1
ATOM 1740 C C . ILE A 1 213 ? 39.997 -23.561 -3.936 1.00 75.94 213 ILE A C 1
ATOM 1742 O O . ILE A 1 213 ? 40.995 -24.198 -4.265 1.00 75.94 213 ILE A O 1
ATOM 1746 N N . LYS A 1 214 ? 39.116 -23.106 -4.841 1.00 75.56 214 LYS A N 1
ATOM 1747 C CA . LYS A 1 214 ? 39.296 -23.295 -6.292 1.00 75.56 214 LYS A CA 1
ATOM 1748 C C . LYS A 1 214 ? 40.549 -22.589 -6.832 1.00 75.56 214 LYS A C 1
ATOM 1750 O O . LYS A 1 214 ? 41.108 -23.057 -7.812 1.00 75.56 214 LYS A O 1
ATOM 1755 N N . ALA A 1 215 ? 40.980 -21.481 -6.228 1.00 72.81 215 ALA A N 1
ATOM 1756 C CA . ALA A 1 215 ? 42.192 -20.763 -6.627 1.00 72.81 215 ALA A CA 1
ATOM 1757 C C . ALA A 1 215 ? 43.476 -21.352 -6.010 1.00 72.81 215 ALA A C 1
ATOM 1759 O O . ALA A 1 215 ? 44.533 -21.269 -6.627 1.00 72.81 215 ALA A O 1
ATOM 1760 N N . SER A 1 216 ? 43.397 -21.942 -4.812 1.00 66.94 216 SER A N 1
ATOM 1761 C CA . SER A 1 216 ? 44.529 -22.584 -4.130 1.00 66.94 216 SER A CA 1
ATOM 1762 C C . SER A 1 216 ? 44.791 -24.011 -4.612 1.00 66.94 216 SER A C 1
ATOM 1764 O O . SER A 1 216 ? 45.898 -24.515 -4.451 1.00 66.94 216 SER A O 1
ATOM 1766 N N . GLN A 1 217 ? 43.796 -24.672 -5.209 1.00 59.84 217 GLN A N 1
ATOM 1767 C CA . GLN A 1 217 ? 44.016 -25.886 -5.990 1.00 59.84 217 GLN A CA 1
ATOM 1768 C C . GLN A 1 217 ? 44.665 -25.508 -7.330 1.00 59.84 217 GLN A C 1
ATOM 1770 O O . GLN A 1 217 ? 43.986 -25.311 -8.335 1.00 59.84 217 GLN A O 1
ATOM 1775 N N . GLN A 1 218 ? 45.994 -25.395 -7.350 1.00 55.19 218 GLN A N 1
ATOM 1776 C CA . GLN A 1 218 ? 46.745 -25.551 -8.596 1.00 55.19 218 GLN A CA 1
ATOM 1777 C C . GLN A 1 218 ? 46.441 -26.944 -9.152 1.00 55.19 218 GLN A C 1
ATOM 1779 O O . GLN A 1 218 ? 46.477 -27.912 -8.394 1.00 55.19 218 GLN A O 1
ATOM 1784 N N . ASP A 1 219 ? 46.114 -27.034 -10.446 1.00 55.59 219 ASP A N 1
ATOM 1785 C CA . ASP A 1 219 ? 45.968 -28.305 -11.167 1.00 55.59 219 ASP A CA 1
ATOM 1786 C C . ASP A 1 219 ? 47.256 -29.108 -10.876 1.00 55.59 219 ASP A C 1
ATOM 1788 O O . ASP A 1 219 ? 48.330 -28.698 -11.325 1.00 55.59 219 ASP A O 1
ATOM 1792 N N . PRO A 1 220 ? 47.216 -30.170 -10.043 1.00 60.16 220 PRO A N 1
ATOM 1793 C CA . PRO A 1 220 ? 48.426 -30.760 -9.454 1.00 60.16 220 PRO A CA 1
ATOM 1794 C C . PRO A 1 220 ? 49.288 -31.474 -10.499 1.00 60.16 220 PRO A C 1
ATOM 1796 O O . PRO A 1 220 ? 50.379 -31.958 -10.208 1.00 60.16 220 PRO A O 1
ATOM 1799 N N . VAL A 1 221 ? 48.778 -31.551 -11.726 1.00 59.97 221 VAL A N 1
ATOM 1800 C CA . VAL A 1 221 ? 49.401 -32.174 -12.874 1.00 59.97 221 VAL A CA 1
ATOM 1801 C C . VAL A 1 221 ? 49.907 -31.063 -13.798 1.00 59.97 221 VAL A C 1
ATOM 1803 O O . VAL A 1 221 ? 49.097 -30.395 -14.449 1.00 59.97 221 VAL A O 1
ATOM 1806 N N . PRO A 1 222 ? 51.234 -30.874 -13.898 1.00 70.44 222 PRO A N 1
ATOM 1807 C CA . PRO A 1 222 ? 51.834 -29.939 -14.837 1.00 70.44 222 PRO A CA 1
ATOM 1808 C C . PRO A 1 222 ? 51.290 -30.122 -16.270 1.00 70.44 222 PRO A C 1
ATOM 1810 O O . PRO A 1 222 ? 51.018 -31.257 -16.683 1.00 70.44 222 PRO A O 1
ATOM 1813 N N . PRO A 1 223 ? 51.135 -29.045 -17.067 1.00 71.88 223 PRO A N 1
ATOM 1814 C CA . PRO A 1 223 ? 50.490 -29.110 -18.384 1.00 71.88 223 PRO A CA 1
ATOM 1815 C C . PRO A 1 223 ? 51.101 -30.148 -19.336 1.00 71.88 223 PRO A C 1
ATOM 1817 O O . PRO A 1 223 ? 50.376 -30.807 -20.079 1.00 71.88 223 PRO A O 1
ATOM 1820 N N . ASN A 1 224 ? 52.421 -30.339 -19.272 1.00 74.50 224 ASN A N 1
ATOM 1821 C CA . ASN A 1 224 ? 53.158 -31.355 -20.026 1.00 74.50 224 ASN A CA 1
ATOM 1822 C C . ASN A 1 224 ? 52.786 -32.788 -19.604 1.00 74.50 224 ASN A C 1
ATOM 1824 O O . ASN A 1 224 ? 52.609 -33.650 -20.461 1.00 74.50 224 ASN A O 1
ATOM 1828 N N . VAL A 1 225 ? 52.603 -33.039 -18.304 1.00 72.75 225 VAL A N 1
ATOM 1829 C CA . VAL A 1 225 ? 52.158 -34.340 -17.781 1.00 72.75 225 VAL A CA 1
ATOM 1830 C C . VAL A 1 225 ? 50.702 -34.599 -18.177 1.00 72.75 225 VAL A C 1
ATOM 1832 O O . VAL A 1 225 ? 50.365 -35.695 -18.614 1.00 72.75 225 VAL A O 1
ATOM 1835 N N . ARG A 1 226 ? 49.840 -33.577 -18.128 1.00 68.94 226 ARG A N 1
ATOM 1836 C CA . ARG A 1 226 ? 48.432 -33.681 -18.548 1.00 68.94 226 ARG A CA 1
ATOM 1837 C C . ARG A 1 226 ? 48.291 -33.950 -20.047 1.00 68.94 226 ARG A C 1
ATOM 1839 O O . ARG A 1 226 ? 47.438 -34.744 -20.445 1.00 68.94 226 ARG A O 1
ATOM 1846 N N . ALA A 1 227 ? 49.113 -33.298 -20.869 1.00 77.19 227 ALA A N 1
ATOM 1847 C CA . ALA A 1 227 ? 49.176 -33.547 -22.305 1.00 77.19 227 ALA A CA 1
ATOM 18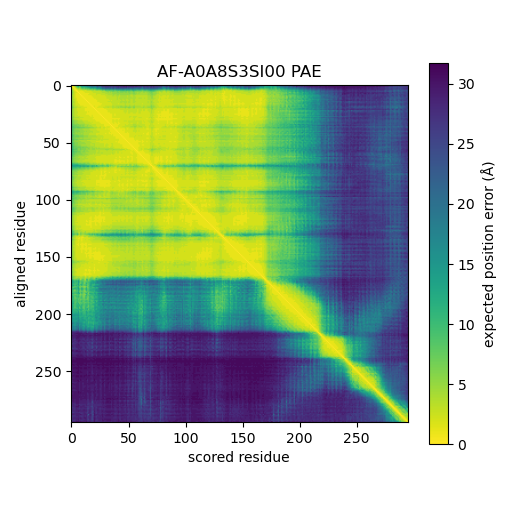48 C C . ALA A 1 227 ? 49.609 -34.991 -22.586 1.00 77.19 227 ALA A C 1
ATOM 1850 O O . ALA A 1 227 ? 48.913 -35.690 -23.318 1.00 77.19 227 ALA A O 1
ATOM 1851 N N . LYS A 1 228 ? 50.662 -35.466 -21.904 1.00 78.44 228 LYS A N 1
ATOM 1852 C CA . LYS A 1 228 ? 51.138 -36.850 -22.012 1.00 78.44 228 LYS A CA 1
ATOM 1853 C C . LYS A 1 228 ? 50.058 -37.856 -21.611 1.00 78.44 228 LYS A C 1
ATOM 1855 O O . LYS A 1 228 ? 49.786 -38.777 -22.363 1.00 78.44 228 LYS A O 1
ATOM 1860 N N . ILE A 1 229 ? 49.375 -37.646 -20.482 1.00 73.19 229 ILE A N 1
ATOM 1861 C CA . ILE A 1 229 ? 48.280 -38.518 -20.020 1.00 73.19 229 ILE A CA 1
ATOM 1862 C C . ILE A 1 229 ? 47.128 -38.555 -21.034 1.00 73.19 229 ILE A C 1
ATOM 1864 O O . ILE A 1 229 ? 46.593 -39.627 -21.301 1.00 73.19 229 ILE A O 1
ATOM 1868 N N . LYS A 1 230 ? 46.742 -37.412 -21.620 1.00 76.00 230 LYS A N 1
ATOM 1869 C CA . LYS A 1 230 ? 45.700 -37.363 -22.662 1.00 76.00 230 LYS A CA 1
ATOM 1870 C C . LYS A 1 230 ? 46.107 -38.120 -23.921 1.00 76.00 230 LYS A C 1
ATOM 1872 O O . LYS A 1 230 ? 45.271 -38.799 -24.506 1.00 76.00 230 LYS A O 1
ATOM 1877 N N . GLU A 1 231 ? 47.359 -37.977 -24.331 1.00 80.25 231 GLU A N 1
ATOM 1878 C CA . GLU A 1 231 ? 47.917 -38.643 -25.505 1.00 80.25 231 GLU A CA 1
ATOM 1879 C C . GLU A 1 231 ? 47.962 -40.162 -25.294 1.00 80.25 231 GLU A C 1
ATOM 1881 O O . GLU A 1 231 ? 47.449 -40.908 -26.124 1.00 80.25 231 GLU A O 1
ATOM 1886 N N . THR A 1 232 ? 48.432 -40.611 -24.125 1.00 73.81 232 THR A N 1
ATOM 1887 C CA . THR A 1 232 ? 48.420 -42.024 -23.723 1.00 73.81 232 THR A CA 1
ATOM 1888 C C . THR A 1 232 ? 46.997 -42.576 -23.640 1.00 73.81 232 THR A C 1
ATOM 1890 O O . THR A 1 232 ? 46.729 -43.632 -24.195 1.00 73.81 232 THR A O 1
ATOM 1893 N N . LEU A 1 233 ? 46.052 -41.857 -23.021 1.00 68.31 233 LEU A N 1
ATOM 1894 C CA . LEU A 1 233 ? 44.643 -42.272 -22.950 1.00 68.31 233 LEU A CA 1
ATOM 1895 C C . LEU A 1 233 ? 43.981 -42.366 -24.325 1.00 68.31 233 LEU A C 1
ATOM 1897 O O . LEU A 1 233 ? 43.092 -43.190 -24.513 1.00 68.31 233 LEU A O 1
ATOM 1901 N N . LYS A 1 234 ? 44.364 -41.495 -25.262 1.00 72.75 234 LYS A N 1
ATOM 1902 C CA . LYS A 1 234 ? 43.855 -41.526 -26.633 1.00 72.75 234 LYS A CA 1
ATOM 1903 C C . LYS A 1 234 ? 44.412 -42.739 -27.375 1.00 72.75 234 LYS A C 1
ATOM 1905 O O . LYS A 1 234 ? 43.625 -43.532 -27.868 1.00 72.75 234 LYS A O 1
ATOM 1910 N N . ALA A 1 235 ? 45.729 -42.947 -27.320 1.00 71.81 235 ALA A N 1
ATOM 1911 C CA . ALA A 1 235 ? 46.369 -44.136 -27.876 1.00 71.81 235 ALA A CA 1
ATOM 1912 C C . ALA A 1 235 ? 45.759 -45.428 -27.309 1.00 71.81 235 ALA A C 1
ATOM 1914 O O . ALA A 1 235 ? 45.446 -46.332 -28.063 1.00 71.81 235 ALA A O 1
ATOM 1915 N N . TRP A 1 236 ? 45.502 -45.486 -26.000 1.00 64.12 236 TRP A N 1
ATOM 1916 C CA . TRP A 1 236 ? 44.905 -46.651 -25.336 1.00 64.12 236 TRP A CA 1
ATOM 1917 C C . TRP A 1 236 ? 43.438 -46.900 -25.693 1.00 64.12 236 TRP A C 1
ATOM 1919 O O . TRP A 1 236 ? 42.984 -48.029 -25.581 1.00 64.12 236 TRP A O 1
ATOM 1929 N N . LYS A 1 237 ? 42.683 -45.865 -26.076 1.00 62.78 237 LYS A N 1
ATOM 1930 C CA . LYS A 1 237 ? 41.304 -46.014 -26.572 1.00 62.78 237 LYS A CA 1
ATOM 1931 C C . LYS A 1 237 ? 41.254 -46.441 -28.033 1.00 62.78 237 LYS A C 1
ATOM 1933 O O . LYS A 1 237 ? 40.277 -47.057 -28.440 1.00 62.78 237 LYS A O 1
ATOM 1938 N N . ASP A 1 238 ? 42.273 -46.058 -28.795 1.00 67.44 238 ASP A N 1
ATOM 1939 C CA . ASP A 1 238 ? 42.394 -46.377 -30.213 1.00 67.44 238 ASP A CA 1
ATOM 1940 C C . ASP A 1 238 ? 42.967 -47.797 -30.416 1.00 67.44 238 ASP A C 1
ATOM 1942 O O . ASP A 1 238 ? 42.687 -48.436 -31.429 1.00 67.44 238 ASP A O 1
ATOM 1946 N N . THR A 1 239 ? 43.713 -48.331 -29.440 1.00 62.12 239 THR A N 1
ATOM 1947 C CA . THR A 1 239 ? 44.039 -49.761 -29.360 1.00 62.12 239 THR A CA 1
ATOM 1948 C C . THR A 1 239 ? 42.820 -50.524 -28.830 1.00 62.12 239 THR A C 1
ATOM 1950 O O . THR A 1 239 ? 42.386 -50.281 -27.709 1.00 62.12 239 THR A O 1
ATOM 1953 N N . ASP A 1 240 ? 42.276 -51.468 -29.603 1.00 53.84 240 ASP A N 1
ATOM 1954 C CA . ASP A 1 240 ? 41.128 -52.326 -29.231 1.00 53.84 240 ASP A CA 1
ATOM 1955 C C . ASP A 1 240 ? 41.515 -53.398 -28.181 1.00 53.84 240 ASP A C 1
ATOM 1957 O O . ASP A 1 240 ? 41.200 -54.585 -28.294 1.00 53.84 240 ASP A O 1
ATOM 1961 N N . ASP A 1 241 ? 42.287 -52.993 -27.168 1.00 54.50 241 ASP A N 1
ATOM 1962 C CA . ASP A 1 241 ? 42.806 -53.869 -26.129 1.00 54.50 241 ASP A CA 1
ATOM 1963 C C . ASP A 1 241 ? 41.725 -54.055 -25.055 1.00 54.50 241 ASP A C 1
ATOM 1965 O O . ASP A 1 241 ? 41.526 -53.236 -24.152 1.00 54.50 241 ASP A O 1
ATOM 1969 N N . LYS A 1 242 ? 40.975 -55.155 -25.179 1.00 53.22 242 LYS A N 1
ATOM 1970 C CA . LYS A 1 242 ? 39.833 -55.549 -24.327 1.00 53.22 242 LYS A CA 1
ATOM 1971 C C . LYS A 1 242 ? 40.190 -55.824 -22.855 1.00 53.22 242 LYS A C 1
ATOM 1973 O O . LYS A 1 242 ? 39.395 -56.428 -22.139 1.00 53.22 242 LYS A O 1
ATOM 1978 N N . MET A 1 243 ? 41.366 -55.417 -22.380 1.00 52.09 243 MET A N 1
ATOM 1979 C CA . MET A 1 243 ? 41.852 -55.723 -21.032 1.00 52.09 243 MET A CA 1
ATOM 1980 C C . MET A 1 243 ? 41.483 -54.665 -19.978 1.00 52.09 243 MET A C 1
ATOM 1982 O O . MET A 1 243 ? 41.704 -54.885 -18.785 1.00 52.09 243 MET A O 1
ATOM 1986 N N . PHE A 1 244 ? 40.877 -53.537 -20.367 1.00 48.44 244 PHE A N 1
ATOM 1987 C CA . PHE A 1 244 ? 40.411 -52.546 -19.396 1.00 48.44 244 PHE A CA 1
ATOM 1988 C C . PHE A 1 244 ? 39.024 -52.900 -18.841 1.00 48.44 244 PHE A C 1
ATOM 1990 O O . PHE A 1 244 ? 37.991 -52.574 -19.424 1.00 48.44 244 PHE A O 1
ATOM 1997 N N . ILE A 1 245 ? 38.997 -53.527 -17.664 1.00 54.12 245 ILE A N 1
ATOM 1998 C CA . ILE A 1 245 ? 37.794 -53.592 -16.829 1.00 54.12 245 ILE A CA 1
ATOM 1999 C C . ILE A 1 245 ? 37.770 -52.316 -15.984 1.00 54.12 245 ILE A C 1
ATOM 2001 O O . ILE A 1 245 ? 38.614 -52.129 -15.106 1.00 54.12 245 ILE A O 1
ATOM 2005 N N . GLU A 1 246 ? 36.814 -51.423 -16.253 1.00 51.22 246 GLU A N 1
ATOM 2006 C CA . GLU A 1 246 ? 36.577 -50.231 -15.433 1.00 51.22 246 GLU A CA 1
ATOM 2007 C C . GLU A 1 246 ? 36.342 -50.701 -13.985 1.00 51.22 246 GLU A C 1
ATOM 2009 O O . GLU A 1 246 ? 35.360 -51.379 -13.682 1.00 51.22 246 GLU A O 1
ATOM 2014 N N . THR A 1 247 ? 37.287 -50.430 -13.081 1.00 58.41 247 THR A N 1
ATOM 2015 C CA . THR A 1 247 ? 37.146 -50.866 -11.688 1.00 58.41 247 THR A CA 1
ATOM 2016 C C . THR A 1 247 ? 35.939 -50.175 -11.058 1.00 58.41 247 THR A C 1
ATOM 2018 O O . THR A 1 247 ? 35.621 -49.026 -11.368 1.00 58.41 247 THR A O 1
ATOM 2021 N N . ARG A 1 248 ? 35.277 -50.847 -10.110 1.00 49.47 248 ARG A N 1
ATOM 2022 C CA . ARG A 1 248 ? 34.113 -50.297 -9.390 1.00 49.47 248 ARG A CA 1
ATOM 2023 C C . ARG A 1 248 ? 34.396 -48.914 -8.774 1.00 49.47 248 ARG A C 1
ATOM 2025 O O . ARG A 1 248 ? 33.509 -48.068 -8.728 1.00 49.47 248 ARG A O 1
ATOM 2032 N N . ALA A 1 249 ? 35.648 -48.666 -8.379 1.00 44.41 249 ALA A N 1
ATOM 2033 C CA . ALA A 1 249 ? 36.125 -47.370 -7.902 1.00 44.41 249 ALA A CA 1
ATOM 2034 C C . ALA A 1 249 ? 36.155 -46.290 -9.004 1.00 44.41 249 ALA A C 1
ATOM 2036 O O . ALA A 1 249 ? 35.740 -45.159 -8.759 1.00 44.41 249 ALA A O 1
ATOM 2037 N N . ALA A 1 250 ? 36.584 -46.625 -10.225 1.00 48.62 250 ALA A N 1
ATOM 2038 C CA . ALA A 1 250 ? 36.570 -45.709 -11.367 1.00 48.62 250 ALA A CA 1
ATOM 2039 C C . ALA A 1 250 ? 35.134 -45.365 -11.807 1.00 48.62 250 ALA A C 1
ATOM 2041 O O . ALA A 1 250 ? 34.843 -44.203 -12.087 1.00 48.62 250 ALA A O 1
ATOM 2042 N N . GLN A 1 251 ? 34.213 -46.334 -11.767 1.00 50.88 251 GLN A N 1
ATOM 2043 C CA . GLN A 1 251 ? 32.782 -46.098 -12.007 1.00 50.88 251 GLN A CA 1
ATOM 2044 C C . GLN A 1 251 ? 32.143 -45.221 -10.925 1.00 50.88 251 GLN A C 1
ATOM 2046 O O . GLN A 1 251 ? 31.398 -44.295 -11.243 1.00 50.88 251 GLN A O 1
ATOM 2051 N N . GLN A 1 252 ? 32.473 -45.450 -9.650 1.00 45.44 252 GLN A N 1
ATOM 2052 C CA . GLN A 1 252 ? 32.024 -44.583 -8.557 1.00 45.44 252 GLN A CA 1
ATOM 2053 C C . GLN A 1 252 ? 32.572 -43.162 -8.693 1.00 45.44 252 GLN A C 1
ATOM 2055 O O . GLN A 1 252 ? 31.826 -42.213 -8.479 1.00 45.44 252 GLN A O 1
ATOM 2060 N N . TYR A 1 253 ? 33.831 -42.990 -9.103 1.00 44.38 253 TYR A N 1
ATOM 2061 C CA . TYR A 1 253 ? 34.408 -41.662 -9.319 1.00 44.38 253 TYR A CA 1
ATOM 2062 C C . TYR A 1 253 ? 33.744 -40.932 -10.493 1.00 44.38 253 TYR A C 1
ATOM 2064 O O . TYR A 1 253 ? 33.462 -39.742 -10.398 1.00 44.38 253 TYR A O 1
ATOM 2072 N N . LYS A 1 254 ? 33.420 -41.649 -11.575 1.00 45.81 254 LYS A N 1
ATOM 2073 C CA . LYS A 1 254 ? 32.667 -41.122 -12.723 1.00 45.81 254 LYS A CA 1
ATOM 2074 C C . LYS A 1 254 ? 31.258 -40.686 -12.318 1.00 45.81 254 LYS A C 1
ATOM 2076 O O . LYS A 1 254 ? 30.860 -39.575 -12.646 1.00 45.81 254 LYS A O 1
ATOM 2081 N N . CYS A 1 255 ? 30.579 -41.490 -11.497 1.00 43.03 255 CYS A N 1
ATOM 2082 C CA . CYS A 1 255 ? 29.294 -41.141 -10.893 1.00 43.03 255 CYS A CA 1
ATOM 2083 C C . CYS A 1 255 ? 29.417 -39.907 -9.978 1.00 43.03 255 CYS A C 1
ATOM 2085 O O . CYS A 1 255 ? 28.606 -38.993 -10.064 1.00 43.03 255 CYS A O 1
ATOM 2087 N N . CYS A 1 256 ? 30.476 -39.797 -9.169 1.00 38.12 256 CYS A N 1
ATOM 2088 C CA . CYS A 1 256 ? 30.737 -38.612 -8.344 1.00 38.12 256 CYS A CA 1
ATOM 2089 C C . CYS A 1 256 ? 31.029 -37.353 -9.177 1.00 38.12 256 CYS A C 1
ATOM 2091 O O . CYS A 1 256 ? 30.599 -36.266 -8.798 1.00 38.12 256 CYS A O 1
ATOM 2093 N N . VAL A 1 257 ? 31.732 -37.477 -10.307 1.00 42.00 257 VAL A N 1
ATOM 2094 C CA . VAL A 1 257 ? 31.998 -36.365 -11.235 1.00 42.00 257 VAL A CA 1
ATOM 2095 C C . VAL A 1 257 ? 30.729 -35.968 -11.989 1.00 42.00 257 VAL A C 1
ATOM 2097 O O . VAL A 1 257 ? 30.459 -34.780 -12.116 1.00 42.00 257 VAL A O 1
ATOM 2100 N N . GLU A 1 258 ? 29.905 -36.921 -12.421 1.00 42.03 258 GLU A N 1
ATOM 2101 C CA . GLU A 1 258 ? 28.591 -36.654 -13.019 1.00 42.03 258 GLU A CA 1
ATOM 2102 C C . GLU A 1 258 ? 27.629 -36.019 -12.010 1.00 42.03 258 GLU A C 1
ATOM 2104 O O . GLU A 1 258 ? 26.945 -35.060 -12.353 1.00 42.03 258 GLU A O 1
ATOM 2109 N N . ILE A 1 259 ? 27.642 -36.455 -10.746 1.00 40.84 259 ILE A N 1
ATOM 2110 C CA . ILE A 1 259 ? 26.918 -35.804 -9.646 1.00 40.84 259 ILE A CA 1
ATOM 2111 C C . ILE A 1 259 ? 27.471 -34.395 -9.405 1.00 40.84 259 ILE A C 1
ATOM 2113 O O . ILE A 1 259 ? 26.688 -33.467 -9.241 1.00 40.84 259 ILE A O 1
ATOM 2117 N N . ALA A 1 260 ? 28.789 -34.184 -9.429 1.00 36.19 260 ALA A N 1
ATOM 2118 C CA . ALA A 1 260 ? 29.388 -32.857 -9.268 1.00 36.19 260 ALA A CA 1
ATOM 2119 C C . ALA A 1 260 ? 29.036 -31.916 -10.434 1.00 36.19 260 ALA A C 1
ATOM 2121 O O . ALA A 1 260 ? 28.730 -30.748 -10.203 1.00 36.19 260 ALA A O 1
ATOM 2122 N N . VAL A 1 261 ? 28.995 -32.429 -11.666 1.00 39.44 261 VAL A N 1
ATOM 2123 C CA . VAL A 1 261 ? 28.538 -31.704 -12.860 1.00 39.44 261 VAL A CA 1
ATOM 2124 C C . VAL A 1 261 ? 27.029 -31.465 -12.814 1.00 39.44 261 VAL A C 1
ATOM 2126 O O . VAL A 1 261 ? 26.589 -30.385 -13.183 1.00 39.44 261 VAL A O 1
ATOM 2129 N N . LEU A 1 262 ? 26.220 -32.397 -12.302 1.00 36.12 262 LEU A N 1
ATOM 2130 C CA . LEU A 1 262 ? 24.790 -32.192 -12.037 1.00 36.12 262 LEU A CA 1
ATOM 2131 C C . LEU A 1 262 ? 24.565 -31.157 -10.931 1.00 36.12 262 LEU A C 1
ATOM 2133 O O . LEU A 1 262 ? 23.639 -30.362 -11.031 1.00 36.12 262 LEU A O 1
ATOM 2137 N N . VAL A 1 263 ? 25.421 -31.102 -9.911 1.00 41.28 263 VAL A N 1
ATOM 2138 C CA . VAL A 1 263 ? 25.399 -30.073 -8.861 1.00 41.28 263 VAL A CA 1
ATOM 2139 C C . VAL A 1 263 ? 25.817 -28.713 -9.430 1.00 41.28 263 VAL A C 1
ATOM 2141 O O . VAL A 1 263 ? 25.157 -27.710 -9.149 1.00 41.28 263 VAL A O 1
ATOM 2144 N N . GLU A 1 264 ? 26.839 -28.657 -10.290 1.00 40.22 264 GLU A N 1
ATOM 2145 C CA . GLU A 1 264 ? 27.236 -27.430 -10.991 1.00 40.22 264 GLU A CA 1
ATOM 2146 C C . GLU A 1 264 ? 26.173 -26.981 -12.016 1.00 40.22 264 GLU A C 1
ATOM 2148 O O . GLU A 1 264 ? 25.831 -25.796 -12.075 1.00 40.22 264 GLU A O 1
ATOM 2153 N N . ASN A 1 265 ? 25.533 -27.910 -12.725 1.00 38.59 265 ASN A N 1
ATOM 2154 C CA . ASN A 1 265 ? 24.409 -27.638 -13.620 1.00 38.59 265 ASN A CA 1
ATOM 2155 C C . ASN A 1 265 ? 23.146 -27.247 -12.843 1.00 38.59 265 ASN A C 1
ATOM 2157 O O . ASN A 1 265 ? 22.455 -26.332 -13.267 1.00 38.59 265 ASN A O 1
ATOM 2161 N N . CYS A 1 266 ? 22.887 -27.794 -11.654 1.00 34.00 266 CYS A N 1
ATOM 2162 C CA . CYS A 1 266 ? 21.862 -27.292 -10.731 1.00 34.00 266 CYS A CA 1
ATOM 2163 C C . CYS A 1 266 ? 22.183 -25.867 -10.251 1.00 34.00 266 CYS A C 1
ATOM 2165 O O . CYS A 1 266 ? 21.283 -25.038 -10.096 1.00 34.00 266 CYS A O 1
ATOM 2167 N N . THR A 1 267 ? 23.463 -25.515 -10.074 1.00 38.03 267 THR A N 1
ATOM 2168 C CA . THR A 1 267 ? 23.845 -24.111 -9.852 1.00 38.03 267 THR A CA 1
ATOM 2169 C C . THR A 1 267 ? 23.728 -23.237 -11.104 1.00 38.03 267 THR A C 1
ATOM 2171 O O . THR A 1 267 ? 23.535 -22.031 -10.954 1.00 38.03 267 THR A O 1
ATOM 2174 N N . ALA A 1 268 ? 23.756 -23.806 -12.313 1.00 32.31 268 ALA A N 1
ATOM 2175 C CA . ALA A 1 268 ? 23.419 -23.116 -13.561 1.00 32.31 268 ALA A CA 1
ATOM 2176 C C . ALA A 1 268 ? 21.895 -23.002 -13.779 1.00 32.31 268 ALA A C 1
ATOM 2178 O O . ALA A 1 268 ? 21.432 -21.982 -14.284 1.00 32.31 268 ALA A O 1
ATOM 2179 N N . VAL A 1 269 ? 21.094 -23.949 -13.276 1.00 28.61 269 VAL A N 1
ATOM 2180 C CA . VAL A 1 269 ? 19.622 -23.873 -13.206 1.00 28.61 269 VAL A CA 1
ATOM 2181 C C . VAL A 1 269 ? 19.158 -22.739 -12.278 1.00 28.61 269 VAL A C 1
ATOM 2183 O O . VAL A 1 269 ? 18.044 -22.251 -12.425 1.00 28.61 269 VAL A O 1
ATOM 2186 N N . LYS A 1 270 ? 20.035 -22.154 -11.442 1.00 35.75 270 LYS A N 1
ATOM 2187 C CA . LYS A 1 270 ? 19.768 -20.847 -10.794 1.00 35.75 270 LYS A CA 1
ATOM 2188 C C . LYS A 1 270 ? 19.691 -19.656 -11.771 1.00 35.75 270 LYS A C 1
ATOM 2190 O O . LYS A 1 270 ? 19.434 -18.538 -11.325 1.00 35.75 270 LYS A O 1
ATOM 2195 N N . LYS A 1 271 ? 19.902 -19.857 -13.079 1.00 32.28 271 LYS A N 1
ATOM 2196 C CA . LYS A 1 271 ? 19.533 -18.899 -14.139 1.00 32.28 271 LYS A CA 1
ATOM 2197 C C . LYS A 1 271 ? 18.176 -19.184 -14.790 1.00 32.28 271 LYS A C 1
ATOM 2199 O O . LYS A 1 271 ? 17.743 -18.373 -15.605 1.00 32.28 271 LYS A O 1
ATOM 2204 N N . ILE A 1 272 ? 17.475 -20.250 -14.402 1.00 27.23 272 ILE A N 1
ATOM 2205 C CA . ILE A 1 272 ? 16.029 -20.315 -14.595 1.00 27.23 272 ILE A CA 1
ATOM 2206 C C . ILE A 1 272 ? 15.440 -19.422 -13.512 1.00 27.23 272 ILE A C 1
ATOM 2208 O O . ILE A 1 272 ? 15.593 -19.651 -12.314 1.00 27.23 272 ILE A O 1
ATOM 2212 N N . THR A 1 273 ? 14.896 -18.311 -13.988 1.00 29.31 273 THR A N 1
ATOM 2213 C CA . THR A 1 273 ? 14.136 -17.299 -13.267 1.00 29.31 273 THR A CA 1
ATOM 2214 C C . THR A 1 273 ? 13.534 -17.800 -11.963 1.00 29.31 273 THR A C 1
ATOM 2216 O O . THR A 1 273 ? 12.758 -18.751 -11.956 1.00 29.31 273 THR A O 1
ATOM 2219 N N . VAL A 1 274 ? 13.813 -17.063 -10.886 1.00 30.06 274 VAL A N 1
ATOM 2220 C CA . VAL A 1 274 ? 12.855 -16.882 -9.796 1.00 30.06 274 VAL A CA 1
ATOM 2221 C C . VAL A 1 274 ? 11.565 -16.385 -10.451 1.00 30.06 274 VAL A C 1
ATOM 2223 O O . VAL A 1 274 ? 11.397 -15.190 -10.682 1.00 30.06 274 VAL A O 1
ATOM 2226 N N . VAL A 1 275 ? 10.711 -17.320 -10.865 1.00 30.05 275 VAL A N 1
ATOM 2227 C CA . VAL A 1 275 ? 9.289 -17.064 -11.018 1.00 30.05 275 VAL A CA 1
ATOM 2228 C C . VAL A 1 275 ? 8.817 -16.825 -9.599 1.00 30.05 275 VAL A C 1
ATOM 2230 O O . VAL A 1 275 ? 9.085 -17.607 -8.685 1.00 30.05 275 VAL A O 1
ATOM 2233 N N . ASP A 1 276 ? 8.266 -15.640 -9.418 1.00 31.42 276 ASP A N 1
ATOM 2234 C CA . ASP A 1 276 ? 7.844 -15.095 -8.151 1.00 31.42 276 ASP A CA 1
ATOM 2235 C C . ASP A 1 276 ? 6.921 -16.103 -7.443 1.00 31.42 276 ASP A C 1
ATOM 2237 O O . ASP A 1 276 ? 5.837 -16.431 -7.923 1.00 31.42 276 ASP A O 1
ATOM 2241 N N . ILE A 1 277 ? 7.348 -16.604 -6.282 1.00 34.09 277 ILE A N 1
ATOM 2242 C CA . ILE A 1 277 ? 6.516 -17.437 -5.396 1.00 34.09 277 ILE A CA 1
ATOM 2243 C C . ILE A 1 277 ? 5.274 -16.643 -4.926 1.00 34.09 277 ILE A C 1
ATOM 2245 O O . ILE A 1 277 ? 4.317 -17.226 -4.421 1.00 34.09 277 ILE A O 1
ATOM 2249 N N . ASN A 1 278 ? 5.233 -15.324 -5.160 1.00 33.44 278 ASN A N 1
ATOM 2250 C CA . ASN A 1 278 ? 4.051 -14.501 -4.929 1.00 33.44 278 ASN A CA 1
ATOM 2251 C C . ASN A 1 278 ? 2.914 -14.724 -5.945 1.00 33.44 278 ASN A C 1
ATOM 2253 O O . ASN A 1 278 ? 1.776 -14.402 -5.618 1.00 33.44 278 ASN A O 1
ATOM 2257 N N . THR A 1 279 ? 3.160 -15.290 -7.134 1.00 33.12 279 THR A N 1
ATOM 2258 C CA . THR A 1 279 ? 2.095 -15.465 -8.147 1.00 33.12 279 THR A CA 1
ATOM 2259 C C . THR A 1 279 ? 1.353 -16.796 -8.001 1.00 33.12 279 THR A C 1
ATOM 2261 O O . THR A 1 279 ? 0.155 -16.863 -8.257 1.00 33.12 279 THR A O 1
ATOM 2264 N N . VAL A 1 280 ? 2.015 -17.849 -7.509 1.00 31.61 280 VAL A N 1
ATOM 2265 C CA . VAL A 1 280 ? 1.391 -19.184 -7.395 1.00 31.61 280 VAL A CA 1
ATOM 2266 C C . VAL A 1 280 ? 0.398 -19.266 -6.227 1.00 31.61 280 VAL A C 1
ATOM 2268 O O . VAL A 1 280 ? -0.576 -20.001 -6.311 1.00 31.61 280 VAL A O 1
ATOM 2271 N N . LYS A 1 281 ? 0.557 -18.461 -5.167 1.00 31.23 281 LYS A N 1
ATOM 2272 C CA . LYS A 1 281 ? -0.341 -18.527 -3.995 1.00 31.23 281 LYS A CA 1
ATOM 2273 C C . LYS A 1 281 ? -1.537 -17.576 -4.007 1.00 31.23 281 LYS A C 1
ATOM 2275 O O . LYS A 1 281 ? -2.423 -17.745 -3.177 1.00 31.23 281 LYS A O 1
ATOM 2280 N N . ILE A 1 282 ? -1.607 -16.604 -4.917 1.00 32.12 282 ILE A N 1
ATOM 2281 C CA . ILE A 1 282 ? -2.761 -15.685 -4.967 1.00 32.12 282 ILE A CA 1
ATOM 2282 C C . ILE A 1 282 ? -3.864 -16.225 -5.896 1.00 32.12 282 ILE A C 1
ATOM 2284 O O . ILE A 1 282 ? -5.042 -16.035 -5.602 1.00 32.12 282 ILE A O 1
ATOM 2288 N N . CYS A 1 283 ? -3.526 -16.995 -6.938 1.00 28.42 283 CYS A N 1
ATOM 2289 C CA . CYS A 1 283 ? -4.536 -17.599 -7.818 1.00 28.42 283 CYS A CA 1
ATOM 2290 C C . CYS A 1 283 ? -5.333 -18.742 -7.157 1.00 28.42 283 CYS A C 1
ATOM 2292 O O . CYS A 1 283 ? -6.520 -18.898 -7.447 1.00 28.42 283 CYS A O 1
ATOM 2294 N N . GLU A 1 284 ? -4.739 -19.495 -6.223 1.00 30.06 284 GLU A N 1
ATOM 2295 C CA . GLU A 1 284 ? -5.470 -20.545 -5.493 1.00 30.06 284 GLU A CA 1
ATOM 2296 C C . GLU A 1 284 ? -6.424 -19.970 -4.437 1.00 30.06 284 GLU A C 1
ATOM 2298 O O . GLU A 1 284 ? -7.528 -20.478 -4.266 1.00 30.06 284 GLU A O 1
ATOM 2303 N N . VAL A 1 285 ? -6.073 -18.855 -3.788 1.00 31.31 285 VAL A N 1
ATOM 2304 C CA . VAL A 1 285 ? -6.938 -18.261 -2.755 1.00 31.31 285 VAL A CA 1
ATOM 2305 C C . VAL A 1 285 ? -8.131 -17.519 -3.371 1.00 31.31 285 VAL A C 1
ATOM 2307 O O . VAL A 1 285 ? -9.224 -17.567 -2.814 1.00 31.31 285 VAL A O 1
ATOM 2310 N N . VAL A 1 286 ? -7.989 -16.908 -4.554 1.00 30.67 286 VAL A N 1
ATOM 2311 C CA . VAL A 1 286 ? -9.124 -16.257 -5.243 1.00 30.67 286 VAL A CA 1
ATOM 2312 C C . VAL A 1 286 ? -10.083 -17.282 -5.880 1.00 30.67 286 VAL A C 1
ATOM 2314 O O . VAL A 1 286 ? -11.294 -17.055 -5.893 1.00 30.67 286 VAL A O 1
ATOM 2317 N N . SER A 1 287 ? -9.599 -18.456 -6.310 1.00 28.56 287 SER A N 1
ATOM 2318 C CA . SER A 1 287 ? -10.487 -19.538 -6.781 1.00 28.56 287 SER A CA 1
ATOM 2319 C C . SER A 1 287 ? -11.360 -20.116 -5.665 1.00 28.56 287 SER A C 1
ATOM 2321 O O . SER A 1 287 ? -12.531 -20.408 -5.900 1.00 28.56 287 SER A O 1
ATOM 2323 N N . ILE A 1 288 ? -10.849 -20.197 -4.433 1.00 33.41 288 ILE A N 1
ATOM 2324 C CA . ILE A 1 288 ? -11.621 -20.711 -3.290 1.00 33.41 288 ILE A CA 1
ATOM 2325 C C . ILE A 1 288 ? -12.785 -19.770 -2.926 1.00 33.41 288 ILE A C 1
ATOM 2327 O O . ILE A 1 288 ? -13.870 -20.242 -2.599 1.00 33.41 288 ILE A O 1
ATOM 2331 N N . TYR A 1 289 ? -12.632 -18.449 -3.080 1.00 27.92 289 TYR A N 1
ATOM 2332 C CA . TYR A 1 289 ? -13.732 -17.503 -2.832 1.00 27.92 289 TYR A CA 1
ATOM 2333 C C . TYR A 1 289 ? -14.811 -17.489 -3.927 1.00 27.92 289 TYR A C 1
ATOM 2335 O O . TYR A 1 289 ? -15.936 -17.074 -3.660 1.00 27.92 289 TYR A O 1
AT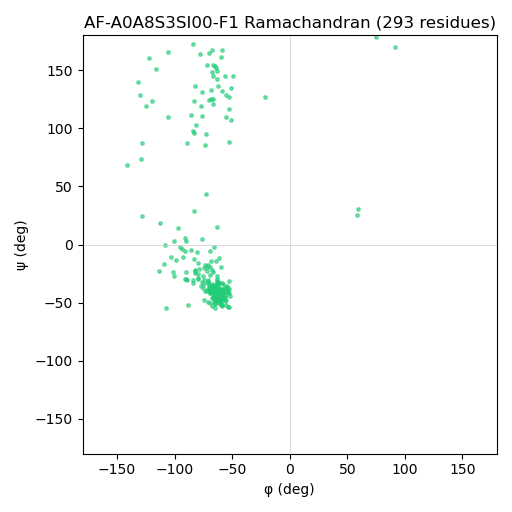OM 2343 N N . THR A 1 290 ? -14.512 -17.966 -5.139 1.00 31.03 290 THR A N 1
ATOM 2344 C CA . THR A 1 290 ? -15.482 -17.946 -6.252 1.00 31.03 290 THR A CA 1
ATOM 2345 C C . THR A 1 290 ? -16.339 -19.219 -6.302 1.00 31.03 290 THR A C 1
ATOM 2347 O O . THR A 1 290 ? -17.466 -19.183 -6.788 1.00 31.03 290 THR A O 1
ATOM 2350 N N . VAL A 1 291 ? -15.851 -20.330 -5.738 1.00 29.95 291 VAL A N 1
ATOM 2351 C CA . VAL A 1 291 ? -16.587 -21.609 -5.672 1.00 29.95 291 VAL A CA 1
ATOM 2352 C C . VAL A 1 291 ? -17.582 -21.652 -4.502 1.00 29.95 291 VAL A C 1
ATOM 2354 O O . VAL A 1 291 ? -18.586 -22.346 -4.584 1.00 29.95 291 VAL A O 1
ATOM 2357 N N . VAL A 1 292 ? -17.391 -20.843 -3.455 1.00 32.88 292 VAL A N 1
ATOM 2358 C CA . VAL A 1 292 ? -18.311 -20.786 -2.296 1.00 32.88 292 VAL A CA 1
ATOM 2359 C C . VAL A 1 292 ? -19.499 -19.826 -2.519 1.00 32.88 292 VAL A C 1
ATOM 2361 O O . VAL A 1 292 ? -20.418 -19.775 -1.714 1.00 32.88 292 VAL A O 1
ATOM 2364 N N . ALA A 1 293 ? -19.535 -19.091 -3.636 1.00 32.25 293 ALA A N 1
ATOM 2365 C CA . ALA A 1 293 ? -20.645 -18.193 -3.989 1.00 32.25 293 ALA A CA 1
ATOM 2366 C C . ALA A 1 293 ? -21.635 -18.780 -5.021 1.00 32.25 293 ALA A C 1
ATOM 2368 O O . ALA A 1 293 ? -22.563 -18.090 -5.446 1.00 32.25 293 ALA A O 1
ATOM 2369 N N . LYS A 1 294 ? -21.451 -20.038 -5.443 1.00 32.47 294 LYS A N 1
ATOM 2370 C CA . LYS A 1 294 ? -22.387 -20.786 -6.302 1.00 32.47 294 LYS A CA 1
ATOM 2371 C C . LYS A 1 294 ? -22.467 -22.248 -5.857 1.00 32.47 294 LYS A C 1
ATOM 2373 O O . LYS A 1 294 ? -22.005 -23.144 -6.560 1.00 32.47 294 LYS A O 1
ATOM 2378 N N . GLY A 1 295 ? -23.051 -22.451 -4.683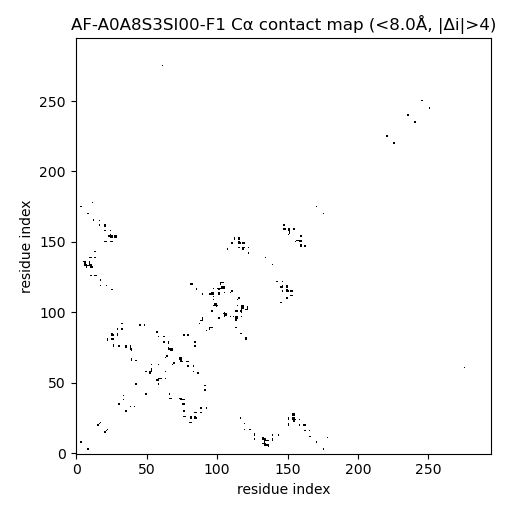 1.00 31.14 295 GLY A N 1
ATOM 2379 C CA . GLY A 1 295 ? -23.421 -23.741 -4.108 1.00 31.14 295 GLY A CA 1
ATOM 2380 C C . GLY A 1 295 ? -24.402 -23.505 -2.979 1.00 31.14 295 GLY A C 1
ATOM 2381 O O . GLY A 1 295 ? -24.026 -22.730 -2.075 1.00 31.14 295 GLY A O 1
#

Sequence (295 aa):
MESISQDEEHYVRMSLLLTGIAPRAVRKCFDNEFAPASLDVSLNKEYNKLRDMQKKRRINQSQWNLLFPRHPDVPDSKTFDVTLMITLLRNLTSMNPPVNGFDSLPYAAETTQSADLARIKHYRNYLSHTDNGKLDDTFFNTAWTDITGAIERIGGRPMKQECDQLKTKFLDQTNQEIIRGIKRSNDEIKDIKKSFKRMKRSHTIMRREMKIIKASQQDPVPPNVRAKIKETLKAWKDTDDKMFIETRAAQQYKCCVEIAVLVENCTAVKKITVVDINTVKICEVVSIYTVVAKG

InterPro domains:
  IPR041249 DZIP3-like HEPN domain [PF18738] (36-177)

pLDDT: mean 78.06, std 22.07, range [27.23, 98.25]